Protein AF-A0A937PLT1-F1 (afdb_monomer)

Radius of gyration: 24.64 Å; C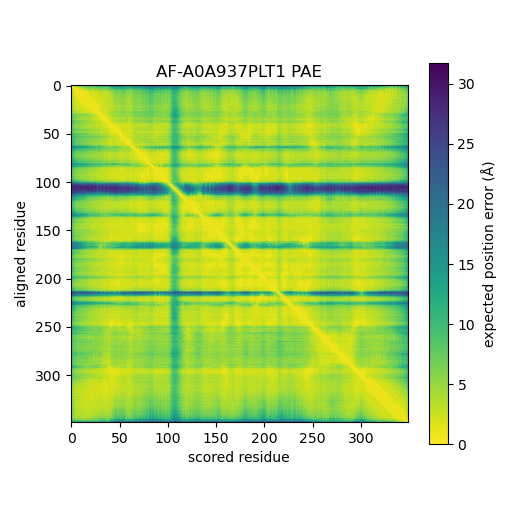α contacts (8 Å, |Δi|>4): 514; chains: 1; bounding box: 60×44×77 Å

Solvent-accessible surface area (backbone atoms only — not comparable to full-atom values): 18889 Å² total; per-residue (Å²): 132,87,80,80,50,69,70,57,52,52,51,51,51,52,51,52,52,51,53,41,51,51,54,50,47,48,46,70,74,33,60,40,51,36,47,34,39,61,48,45,74,45,78,42,75,50,68,65,85,76,59,68,53,87,92,62,59,56,90,72,50,38,71,44,69,58,44,81,91,28,44,69,49,28,63,74,46,38,90,78,40,74,86,51,82,50,59,64,59,37,53,39,52,49,33,32,50,51,49,51,55,52,46,60,72,84,84,80,48,88,89,58,90,57,55,65,51,64,96,61,41,52,69,53,38,52,54,40,24,74,71,44,23,29,80,65,54,44,53,60,48,32,50,41,44,45,48,43,35,16,26,72,60,40,52,48,41,40,36,42,25,21,10,86,69,35,64,53,86,71,62,46,38,35,30,30,36,55,29,74,96,73,75,38,56,31,34,42,32,44,75,48,19,33,34,42,24,48,90,87,41,71,26,29,65,67,56,49,33,50,36,50,75,71,74,57,48,90,55,60,44,72,42,71,47,42,98,77,29,61,55,61,68,60,49,50,60,51,44,62,47,21,51,39,22,39,29,40,44,25,69,44,24,54,72,60,61,56,35,43,57,44,29,32,33,93,49,28,90,48,38,84,59,53,72,69,44,58,69,69,59,38,50,55,46,26,50,75,45,20,68,84,54,40,32,41,33,57,33,50,99,70,17,73,83,58,63,68,60,27,53,53,28,31,51,53,48,52,49,43,54,52,48,52,53,51,49,51,52,52,51,51,52,51,49,52,56,48,53,52,49,52,53,57,58,63,72,77,109

pLDDT: mean 90.35, std 9.4, range [43.12, 98.69]

Nearest PDB structures (foldseek):
  6j4u-assembly1_A  TM=5.167E-01  e=1.118E-01  Homo sapiens
  6j8o-assembly1_B  TM=4.407E-01  e=1.178E-01  Homo sapiens
  6j4s-assembly1_A  TM=4.536E-01  e=1.893E-01  Homo sapiens
  6jzd-assembly1_A  TM=4.425E-01  e=2.337E-01  Mus musculus
  7zcw-assembly1_C  TM=4.067E-01  e=1.996E-01  Homo sapiens

Sequence (349 aa):
MKRISKKRLIICILTVILVDVVIGCLLLTNPSFSRLAMWNIIESDKQDDFYWKPEDDPEYFHFEPNSDKLSIFRNEIFSLVNDESNELERAVKIARYVGNIATPPTAQLRGRHTPRLQWDSPQGLLKQMRAGRSGGHCFHYSILYSTYLSSIGMRSRLWALEGDDGLGRDSHSITEVYIGSLKKWILIDVTLGIYFTKENYPLSVLELRDELLEEEAEKILVHSVSERSCSPNIAFERYARLLKCVFLRTGNDFANKYDARIRYGAFSRFQRYLDKLPSVWRRGLNYLLGRRDFLMHYVDKFSGSLRMESIIARSLFYFFIFSLVSTGILLIILFLSFLKRYLQDSVNI

Secondary structure (DSSP, 8-state):
-PPPPHHHHHHHHHHHHHHHHHHHHHHHH-HHHHHHHH-EEEEES-GGGG---GGG--TT-EE--S-GGGHHHHHHHHHHHTT---HHHHHHHHHHHHHHHTS--TTS-TT--PPBP----HHHHHHHHHTT-B---HHHHHHHHHHHHHHTT--EEEEEE--TTSSSS--EEEEEEEEGGGTEEEEEBTTTTEEEEETTEEP-HHHHHHHHHTT-GGGEEEEESSTTPPPHHHHHHHHHHHTTSEEEESEE-HHHHTSHHHHHGGGGGGHHHHTTS-HHHHHHHHHHHSPPPEEEEE-SSSS---HHHHHHHHHHHHHHHHHHHHHHHHHHHHHHHHHHHHHHHHH--

Mean predicted aligned error: 5.45 Å

Structure (mmCIF, N/CA/C/O backbone):
data_AF-A0A937PLT1-F1
#
_entry.id   AF-A0A937PLT1-F1
#
loop_
_atom_site.group_PDB
_atom_site.id
_atom_site.type_symbol
_atom_site.label_atom_id
_atom_site.label_alt_id
_atom_site.label_comp_id
_atom_site.label_asym_id
_atom_site.label_entity_id
_atom_site.label_seq_id
_atom_site.pdbx_PDB_ins_code
_atom_site.Cartn_x
_atom_site.Cartn_y
_atom_site.Cartn_z
_atom_site.occupancy
_atom_site.B_iso_or_equiv
_atom_site.auth_seq_id
_atom_site.auth_comp_id
_atom_site.auth_asym_id
_atom_site.auth_atom_id
_atom_site.pdbx_PDB_model_num
ATOM 1 N N . MET A 1 1 ? 18.315 10.634 -49.826 1.00 54.25 1 MET A N 1
ATOM 2 C CA . MET A 1 1 ? 18.610 10.582 -48.371 1.00 54.25 1 MET A CA 1
ATOM 3 C C . MET A 1 1 ? 20.117 10.481 -48.152 1.00 54.25 1 MET A C 1
ATOM 5 O O . MET A 1 1 ? 20.726 9.564 -48.687 1.00 54.25 1 MET A O 1
ATOM 9 N N . LYS A 1 2 ? 20.741 11.410 -47.409 1.00 75.06 2 LYS A N 1
ATOM 10 C CA . LYS A 1 2 ? 22.175 11.321 -47.061 1.00 75.06 2 LYS A CA 1
ATOM 11 C C . LYS A 1 2 ? 22.401 10.147 -46.094 1.00 75.06 2 LYS A C 1
ATOM 13 O O . LYS A 1 2 ? 21.723 10.058 -45.075 1.00 75.06 2 LYS A O 1
ATOM 18 N N . ARG A 1 3 ? 23.342 9.249 -46.408 1.00 84.94 3 ARG A N 1
ATOM 19 C CA . ARG A 1 3 ? 23.685 8.080 -45.576 1.00 84.94 3 ARG A CA 1
ATOM 20 C C . ARG A 1 3 ? 24.349 8.566 -44.279 1.00 84.94 3 ARG A C 1
ATOM 22 O O . ARG A 1 3 ? 25.375 9.242 -44.335 1.00 84.94 3 ARG A O 1
ATOM 29 N N . ILE A 1 4 ? 23.768 8.257 -43.119 1.00 84.81 4 ILE A N 1
ATOM 30 C CA . ILE A 1 4 ? 24.383 8.560 -41.816 1.00 84.81 4 ILE A CA 1
ATOM 31 C C . ILE A 1 4 ? 25.684 7.754 -41.709 1.00 84.81 4 ILE A C 1
ATOM 33 O O . ILE A 1 4 ? 25.695 6.551 -41.970 1.00 84.81 4 ILE A O 1
ATOM 37 N N . SER A 1 5 ? 26.797 8.404 -41.356 1.00 92.94 5 SER A N 1
ATOM 38 C CA . SER A 1 5 ? 28.070 7.696 -41.196 1.00 92.94 5 SER A CA 1
ATOM 39 C C . SER A 1 5 ? 28.036 6.793 -39.959 1.00 92.94 5 SER A C 1
ATOM 41 O O . SER A 1 5 ? 27.458 7.153 -38.932 1.00 92.94 5 SER A O 1
ATOM 43 N N . LYS A 1 6 ? 28.709 5.635 -40.022 1.00 88.94 6 LYS A N 1
ATOM 44 C CA . LYS A 1 6 ? 28.789 4.678 -38.901 1.00 88.94 6 LYS A CA 1
ATOM 45 C C . LYS A 1 6 ? 29.253 5.346 -37.599 1.00 88.94 6 LYS A C 1
ATOM 47 O O . LYS A 1 6 ? 28.703 5.071 -36.542 1.00 88.94 6 LYS A O 1
ATOM 52 N N . LYS A 1 7 ? 30.212 6.277 -37.688 1.00 92.62 7 LYS A N 1
ATOM 53 C CA . LYS A 1 7 ? 30.708 7.056 -36.541 1.00 92.62 7 LYS A CA 1
ATOM 54 C C . LYS A 1 7 ? 29.602 7.893 -35.890 1.00 92.62 7 LYS A C 1
ATOM 56 O O . LYS A 1 7 ? 29.482 7.878 -34.673 1.00 92.62 7 LYS A O 1
ATOM 61 N N . ARG A 1 8 ? 28.780 8.588 -36.688 1.00 91.50 8 ARG A N 1
ATOM 62 C CA . ARG A 1 8 ? 27.652 9.381 -36.170 1.00 91.50 8 ARG A CA 1
ATOM 63 C C . ARG A 1 8 ? 26.605 8.491 -35.507 1.00 91.50 8 ARG A C 1
ATOM 65 O O . ARG A 1 8 ? 26.163 8.820 -34.418 1.00 91.50 8 ARG A O 1
ATOM 72 N N . LEU A 1 9 ? 26.280 7.347 -36.115 1.00 88.62 9 LEU A N 1
ATOM 73 C CA . LEU A 1 9 ? 25.342 6.385 -35.531 1.00 88.62 9 LEU A CA 1
ATOM 74 C C . LEU A 1 9 ? 25.828 5.858 -34.171 1.00 88.62 9 LEU A C 1
ATOM 76 O O . LEU A 1 9 ? 25.055 5.839 -33.222 1.00 88.62 9 LEU A O 1
ATOM 80 N N . ILE A 1 10 ? 27.108 5.481 -34.065 1.00 92.00 10 ILE A N 1
ATOM 81 C CA . ILE A 1 10 ? 27.700 5.020 -32.800 1.00 92.00 10 ILE A CA 1
ATOM 82 C C . ILE A 1 10 ? 27.632 6.120 -31.735 1.00 92.00 10 ILE A C 1
ATOM 84 O O . ILE A 1 10 ? 27.214 5.840 -30.619 1.00 92.00 10 ILE A O 1
ATOM 88 N N . ILE A 1 11 ? 27.991 7.363 -32.077 1.00 93.56 11 ILE A N 1
ATOM 89 C CA . ILE A 1 11 ? 27.905 8.494 -31.138 1.00 93.56 11 ILE A CA 1
ATOM 90 C C . ILE A 1 11 ? 26.462 8.682 -30.659 1.00 93.56 11 ILE A C 1
ATOM 92 O O . ILE A 1 11 ? 26.246 8.771 -29.457 1.00 93.56 11 ILE A O 1
ATOM 96 N N . CYS A 1 12 ? 25.477 8.667 -31.564 1.00 90.19 12 CYS A N 1
ATOM 97 C CA . CYS A 1 12 ? 24.067 8.769 -31.186 1.00 90.19 12 CYS A CA 1
ATOM 98 C C . CYS A 1 12 ? 23.647 7.653 -30.219 1.00 90.19 12 CYS A C 1
ATOM 100 O O . CYS A 1 12 ? 23.047 7.951 -29.193 1.00 90.19 12 CYS A O 1
ATOM 102 N N . ILE A 1 13 ? 23.996 6.392 -30.504 1.00 92.12 13 ILE A N 1
ATOM 103 C CA . ILE A 1 13 ? 23.683 5.258 -29.618 1.00 92.12 13 ILE A CA 1
ATOM 104 C C . ILE A 1 13 ? 24.318 5.459 -28.236 1.00 92.12 13 ILE A C 1
ATOM 106 O O . ILE A 1 13 ? 23.641 5.296 -27.227 1.00 92.12 13 ILE A O 1
ATOM 110 N N . LEU A 1 14 ? 25.592 5.858 -28.176 1.00 94.31 14 LEU A N 1
ATOM 111 C CA . LEU A 1 14 ? 26.287 6.098 -26.908 1.00 94.31 14 LEU A CA 1
ATOM 112 C C . LEU A 1 14 ? 25.657 7.245 -26.106 1.00 94.31 14 LEU A C 1
ATOM 114 O O . LEU A 1 14 ? 25.538 7.134 -24.890 1.00 94.31 14 LEU A O 1
ATOM 118 N N . THR A 1 15 ? 25.224 8.322 -26.767 1.00 93.06 15 THR A N 1
ATOM 119 C CA . THR A 1 15 ? 24.516 9.427 -26.106 1.00 93.06 15 THR A CA 1
ATOM 120 C C . THR A 1 15 ? 23.184 8.966 -25.520 1.00 93.06 15 THR A C 1
ATOM 122 O O . THR A 1 15 ? 22.896 9.287 -24.371 1.00 93.06 15 THR A O 1
ATOM 125 N N . VAL A 1 16 ? 22.395 8.191 -26.268 1.00 93.12 16 VAL A N 1
ATOM 126 C CA . VAL A 1 16 ? 21.109 7.663 -25.782 1.00 93.12 16 VAL A CA 1
ATOM 127 C C . VAL A 1 16 ? 21.324 6.723 -24.592 1.00 93.12 16 VAL A C 1
ATOM 129 O O . VAL A 1 16 ? 20.683 6.898 -23.561 1.00 93.12 16 VAL A O 1
ATOM 132 N N . ILE A 1 17 ? 22.304 5.815 -24.673 1.00 94.31 17 ILE A N 1
ATOM 133 C CA . ILE A 1 17 ? 22.676 4.933 -23.555 1.00 94.31 17 ILE A CA 1
ATOM 134 C C . ILE A 1 17 ? 23.078 5.744 -22.319 1.00 94.31 17 ILE A C 1
ATOM 136 O O . ILE A 1 17 ? 22.675 5.405 -21.211 1.00 94.31 17 ILE A O 1
ATOM 140 N N . LEU A 1 18 ? 23.862 6.814 -22.480 1.00 95.44 18 LEU A N 1
ATOM 141 C CA . LEU A 1 18 ? 24.261 7.655 -21.352 1.00 95.44 18 LEU A CA 1
ATOM 142 C C . LEU A 1 18 ? 23.047 8.320 -20.689 1.00 95.44 18 LEU A C 1
ATOM 144 O O . LEU A 1 18 ? 22.953 8.323 -19.463 1.00 95.44 18 LEU A O 1
ATOM 148 N N . VAL A 1 19 ? 22.111 8.845 -21.484 1.00 93.19 19 VAL A N 1
ATOM 149 C CA . VAL A 1 19 ? 20.856 9.420 -20.975 1.00 93.19 19 VAL A CA 1
ATOM 150 C C . VAL A 1 19 ? 20.041 8.360 -20.228 1.00 93.19 19 VAL A C 1
ATOM 152 O O . VAL A 1 19 ? 19.592 8.620 -19.112 1.00 93.19 19 VAL A O 1
ATOM 155 N N . ASP A 1 20 ? 19.923 7.152 -20.781 1.00 93.38 20 ASP A N 1
ATOM 156 C CA . ASP A 1 20 ? 19.238 6.029 -20.133 1.00 93.38 20 ASP A CA 1
ATOM 157 C C . ASP A 1 20 ? 19.889 5.653 -18.803 1.00 93.38 20 ASP A C 1
ATOM 159 O O . ASP A 1 20 ? 19.194 5.444 -17.813 1.00 93.38 20 ASP A O 1
ATOM 163 N N . VAL A 1 21 ? 21.221 5.609 -18.741 1.00 93.75 21 VAL A N 1
ATOM 164 C CA . VAL A 1 21 ? 21.946 5.332 -17.495 1.00 93.75 21 VAL A CA 1
ATOM 165 C C . VAL A 1 21 ? 21.658 6.408 -16.452 1.00 93.75 21 VAL A C 1
ATOM 167 O O . VAL A 1 21 ? 21.407 6.072 -15.300 1.00 93.75 21 VAL A O 1
ATOM 170 N N . VAL A 1 22 ? 21.639 7.689 -16.831 1.00 93.44 22 VAL A N 1
ATOM 171 C CA . VAL A 1 22 ? 21.340 8.786 -15.897 1.00 93.44 22 VAL A CA 1
ATOM 172 C C . VAL A 1 22 ? 19.905 8.694 -15.373 1.00 93.44 22 VAL A C 1
ATOM 174 O O . VAL A 1 22 ? 19.702 8.739 -14.158 1.00 93.44 22 VAL A O 1
ATOM 177 N N . ILE A 1 23 ? 18.912 8.514 -16.251 1.00 90.94 23 ILE A N 1
ATOM 178 C CA . ILE A 1 23 ? 17.502 8.406 -15.839 1.00 90.94 23 ILE A CA 1
ATOM 179 C C . ILE A 1 23 ? 17.268 7.123 -15.034 1.00 90.94 23 ILE A C 1
ATOM 181 O O . ILE A 1 23 ? 16.599 7.151 -14.002 1.00 90.94 23 ILE A O 1
ATOM 185 N N . GLY A 1 24 ? 17.862 6.007 -15.456 1.00 89.94 24 GLY A N 1
ATOM 186 C CA . GLY A 1 24 ? 17.832 4.741 -14.732 1.00 89.94 24 GLY A CA 1
ATOM 187 C C . GLY A 1 24 ? 18.441 4.870 -13.336 1.00 89.94 24 GLY A C 1
ATOM 188 O O . GLY A 1 24 ? 17.833 4.434 -12.362 1.00 89.94 24 GLY A O 1
ATOM 189 N N . CYS A 1 25 ? 19.592 5.536 -13.206 1.00 90.81 25 CYS A N 1
ATOM 190 C CA . CYS A 1 25 ? 20.191 5.849 -11.911 1.00 90.81 25 CYS A CA 1
ATOM 191 C C . CYS A 1 25 ? 19.250 6.694 -11.050 1.00 90.81 25 CYS A C 1
ATOM 193 O O . CYS A 1 25 ? 19.048 6.342 -9.894 1.00 90.81 25 CYS A O 1
ATOM 195 N N . LEU A 1 26 ? 18.628 7.745 -11.596 1.00 89.00 26 LEU A N 1
ATOM 196 C CA . LEU A 1 26 ? 17.657 8.567 -10.865 1.00 89.00 26 LEU A CA 1
ATOM 197 C C . LEU A 1 26 ? 16.463 7.736 -10.360 1.00 89.00 26 LEU A C 1
ATOM 199 O O . LEU A 1 26 ? 16.103 7.825 -9.188 1.00 89.00 26 LEU A O 1
ATOM 203 N N . LEU A 1 27 ? 15.891 6.882 -11.215 1.00 86.38 27 LEU A N 1
ATOM 204 C CA . LEU A 1 27 ? 14.795 5.970 -10.863 1.00 86.38 27 LEU A CA 1
ATOM 205 C C . LEU A 1 27 ? 15.195 4.943 -9.790 1.00 86.38 27 LEU A C 1
ATOM 207 O O . LEU A 1 27 ? 14.346 4.502 -9.020 1.00 86.38 27 LEU A O 1
ATOM 211 N N . LEU A 1 28 ? 16.465 4.535 -9.732 1.00 84.75 28 LEU A N 1
ATOM 212 C CA . LEU A 1 28 ? 16.956 3.546 -8.767 1.00 84.75 28 LEU A CA 1
ATOM 213 C C . LEU A 1 28 ? 17.387 4.167 -7.434 1.00 84.75 28 LEU A C 1
ATOM 215 O O . LEU A 1 28 ? 17.217 3.537 -6.389 1.00 84.75 28 LEU A O 1
ATOM 219 N N . THR A 1 29 ? 17.960 5.372 -7.454 1.00 86.88 29 THR A N 1
ATOM 220 C CA . THR A 1 29 ? 18.532 6.020 -6.264 1.00 86.88 29 THR A CA 1
ATOM 221 C C . THR A 1 29 ? 17.555 6.945 -5.551 1.00 86.88 29 THR A C 1
ATOM 223 O O . THR A 1 29 ? 17.760 7.206 -4.366 1.00 86.88 29 THR A O 1
ATOM 226 N N . ASN A 1 30 ? 16.481 7.388 -6.219 1.00 87.69 30 ASN A N 1
ATOM 227 C CA . ASN A 1 30 ? 15.430 8.217 -5.635 1.00 87.69 30 ASN A CA 1
ATOM 228 C C . ASN A 1 30 ? 14.114 7.416 -5.477 1.00 87.69 30 ASN A C 1
ATOM 230 O O . ASN A 1 30 ? 13.335 7.291 -6.430 1.00 87.69 30 ASN A O 1
ATOM 234 N N . PRO A 1 31 ? 13.838 6.861 -4.277 1.00 83.19 31 PRO A N 1
ATOM 235 C CA . PRO A 1 31 ? 12.645 6.057 -4.026 1.00 83.19 31 PRO A CA 1
ATOM 236 C C . PRO A 1 31 ? 11.343 6.806 -4.301 1.00 83.19 31 PRO A C 1
ATOM 238 O O . PRO A 1 31 ? 10.453 6.225 -4.923 1.00 83.19 31 PRO A O 1
ATOM 241 N N . SER A 1 32 ? 11.250 8.076 -3.899 1.00 86.06 32 SER A N 1
ATOM 242 C CA . SER A 1 32 ? 10.063 8.912 -4.092 1.00 86.06 32 SER A CA 1
ATOM 243 C C . SER A 1 32 ? 9.740 9.048 -5.575 1.00 86.06 32 SER A C 1
ATOM 245 O O . SER A 1 32 ? 8.623 8.765 -6.001 1.00 86.06 32 SER A O 1
ATOM 247 N N . PHE A 1 33 ? 10.753 9.354 -6.385 1.00 86.50 33 PHE A N 1
ATOM 248 C CA . PHE A 1 33 ? 10.611 9.468 -7.832 1.00 86.50 33 PHE A CA 1
ATOM 249 C C . PHE A 1 33 ? 10.158 8.148 -8.477 1.00 86.50 33 PHE A C 1
ATOM 251 O O . PHE A 1 33 ? 9.230 8.127 -9.284 1.00 86.50 33 PHE A O 1
ATOM 258 N N . SER A 1 34 ? 10.749 7.022 -8.061 1.00 84.94 34 SER A N 1
ATOM 259 C CA . SER A 1 34 ? 10.347 5.695 -8.545 1.00 84.94 34 SER A CA 1
ATOM 260 C C . SER A 1 34 ? 8.886 5.366 -8.213 1.00 84.94 34 SER A C 1
ATOM 262 O O . SER A 1 34 ? 8.163 4.823 -9.046 1.00 84.94 34 SER A O 1
ATOM 264 N N . ARG A 1 35 ? 8.430 5.720 -7.005 1.00 87.69 35 ARG A N 1
ATOM 265 C CA . ARG A 1 35 ? 7.054 5.499 -6.552 1.00 87.69 35 ARG A CA 1
ATOM 266 C C . ARG A 1 35 ? 6.081 6.368 -7.344 1.00 87.69 35 ARG A C 1
ATOM 268 O O . ARG A 1 35 ? 5.114 5.837 -7.876 1.00 87.69 35 ARG A O 1
ATOM 275 N N . LEU A 1 36 ? 6.385 7.655 -7.516 1.00 90.56 36 LEU A N 1
ATOM 276 C CA . LEU A 1 36 ? 5.582 8.594 -8.311 1.00 90.56 36 LEU A CA 1
ATOM 277 C C . LEU A 1 36 ? 5.440 8.174 -9.778 1.00 90.56 36 LEU A C 1
ATOM 279 O O . LEU A 1 36 ? 4.373 8.350 -10.368 1.00 90.56 36 LEU A O 1
ATOM 283 N N . ALA A 1 37 ? 6.498 7.598 -10.354 1.00 88.12 37 ALA A N 1
ATOM 284 C CA . ALA A 1 37 ? 6.478 7.067 -11.712 1.00 88.12 37 ALA A CA 1
ATOM 285 C C . ALA A 1 37 ? 5.598 5.811 -11.853 1.00 88.12 37 ALA A C 1
ATOM 287 O O . ALA A 1 37 ? 5.017 5.588 -12.912 1.00 88.12 37 ALA A O 1
ATOM 288 N N . MET A 1 38 ? 5.500 4.989 -10.803 1.00 87.56 38 MET A N 1
ATOM 289 C CA . MET A 1 38 ? 4.805 3.694 -10.831 1.00 87.56 38 MET A CA 1
ATOM 290 C C . MET A 1 38 ? 3.405 3.712 -10.204 1.00 87.56 38 MET A C 1
ATOM 292 O O . MET A 1 38 ? 2.698 2.709 -10.269 1.00 87.56 38 MET A O 1
ATOM 296 N N . TRP A 1 39 ? 2.990 4.788 -9.543 1.00 89.31 39 TRP A N 1
ATOM 297 C CA . TRP A 1 39 ? 1.684 4.855 -8.890 1.00 89.31 39 TRP A CA 1
ATOM 298 C C . TRP A 1 39 ? 0.724 5.749 -9.650 1.00 89.31 39 TRP A C 1
ATOM 300 O O . TRP A 1 39 ? 1.079 6.856 -10.057 1.00 89.31 39 TRP A O 1
ATOM 310 N N . ASN A 1 40 ? -0.513 5.271 -9.809 1.00 92.19 40 ASN A N 1
ATOM 311 C CA . ASN A 1 40 ? -1.616 6.091 -10.287 1.00 92.19 40 ASN A CA 1
ATOM 312 C C . ASN A 1 40 ? -2.216 6.831 -9.091 1.00 92.19 40 ASN A C 1
ATOM 314 O O . ASN A 1 40 ? -2.996 6.259 -8.338 1.00 92.19 40 ASN A O 1
ATOM 318 N N . ILE A 1 41 ? -1.790 8.074 -8.882 1.00 94.69 41 ILE A N 1
ATOM 319 C CA . ILE A 1 41 ? -2.256 8.903 -7.768 1.00 94.69 41 ILE A CA 1
ATOM 320 C C . ILE A 1 41 ? -3.526 9.646 -8.187 1.00 94.69 41 ILE A C 1
ATOM 322 O O . ILE A 1 41 ? -3.550 10.274 -9.248 1.00 94.69 41 ILE A O 1
ATOM 326 N N . ILE A 1 42 ? -4.561 9.535 -7.359 1.00 96.56 42 ILE A N 1
ATOM 327 C CA . ILE A 1 42 ? -5.778 10.346 -7.381 1.00 96.56 42 ILE A CA 1
ATOM 328 C C . ILE A 1 42 ? -5.678 11.267 -6.172 1.00 96.56 42 ILE A C 1
ATOM 330 O O . ILE A 1 42 ? -5.530 10.784 -5.056 1.00 96.56 42 ILE A O 1
ATOM 334 N N . GLU A 1 43 ? -5.723 12.571 -6.382 1.00 97.50 43 GLU A N 1
ATOM 335 C CA . GLU A 1 43 ? -5.689 13.541 -5.289 1.00 97.50 43 GLU A CA 1
ATOM 336 C C . GLU A 1 43 ? -7.101 14.003 -4.965 1.00 97.50 43 GLU A C 1
ATOM 338 O O . GLU A 1 43 ? -7.906 14.213 -5.875 1.00 97.50 43 GLU A O 1
ATOM 343 N N . SER A 1 44 ? -7.381 14.167 -3.677 1.00 97.88 44 SER A N 1
ATOM 344 C CA . SER A 1 44 ? -8.593 14.817 -3.197 1.00 97.88 44 SER A CA 1
ATOM 345 C C . SER A 1 44 ? -8.302 15.579 -1.910 1.00 97.88 44 SER A C 1
ATOM 347 O O . SER A 1 44 ? -7.548 15.113 -1.058 1.00 97.88 44 SER A O 1
ATOM 349 N N . ASP A 1 45 ? -8.913 16.750 -1.789 1.00 97.31 45 ASP A N 1
ATOM 350 C CA . ASP A 1 45 ? -8.926 17.601 -0.603 1.00 97.31 45 ASP A CA 1
ATOM 351 C C . ASP A 1 45 ? -10.201 17.425 0.241 1.00 97.31 45 ASP A C 1
ATOM 353 O O . ASP A 1 45 ? -10.418 18.148 1.212 1.00 97.31 45 ASP A O 1
ATOM 357 N N . LYS A 1 46 ? -11.053 16.451 -0.106 1.00 97.31 46 LYS A N 1
ATOM 358 C CA . LYS A 1 46 ? -12.322 16.174 0.575 1.00 97.31 46 LYS A CA 1
ATOM 359 C C . LYS A 1 46 ? -12.268 14.832 1.275 1.00 97.31 46 LYS A C 1
ATOM 361 O O . LYS A 1 46 ? -12.080 13.801 0.635 1.00 97.31 46 LYS A O 1
ATOM 366 N N . GLN A 1 47 ? -12.522 14.821 2.579 1.00 94.94 47 GLN A N 1
ATOM 367 C CA . GLN A 1 47 ? -12.584 13.572 3.344 1.00 94.94 47 GLN A CA 1
ATOM 368 C C . GLN A 1 47 ? -13.703 12.635 2.886 1.00 94.94 47 GLN A C 1
ATOM 370 O O . GLN A 1 47 ? -13.537 11.421 2.963 1.00 94.94 47 GLN A O 1
ATOM 375 N N . ASP A 1 48 ? -14.804 13.173 2.362 1.00 95.94 48 ASP A N 1
ATOM 376 C CA . ASP A 1 48 ? -15.920 12.367 1.852 1.00 95.94 48 ASP A CA 1
ATOM 377 C C . ASP A 1 48 ? -15.491 11.458 0.691 1.00 95.94 48 ASP A C 1
ATOM 379 O O . ASP A 1 48 ? -15.963 10.327 0.583 1.00 95.94 48 ASP A O 1
ATOM 383 N N . ASP A 1 49 ? -14.505 11.877 -0.111 1.00 96.81 49 ASP A N 1
ATOM 384 C CA . ASP A 1 49 ? -13.934 11.031 -1.165 1.00 96.81 49 ASP A CA 1
ATOM 385 C C . ASP A 1 49 ? -13.157 9.838 -0.578 1.00 96.81 49 ASP A C 1
ATOM 387 O O . ASP A 1 49 ? -12.901 8.863 -1.282 1.00 96.81 49 ASP A O 1
ATOM 391 N N . PHE A 1 50 ? -12.798 9.905 0.713 1.00 96.94 50 PHE A N 1
ATOM 392 C CA . PHE A 1 50 ? -12.164 8.865 1.530 1.00 96.94 50 PHE A CA 1
ATOM 393 C C . PHE A 1 50 ? -13.165 8.075 2.392 1.00 96.94 50 PHE A C 1
ATOM 395 O O . PHE A 1 50 ? -12.775 7.100 3.047 1.00 96.94 50 PHE A O 1
ATOM 402 N N . TYR A 1 51 ? -14.449 8.444 2.389 1.00 95.06 51 TYR A N 1
ATOM 403 C CA . TYR A 1 51 ? -15.471 7.862 3.254 1.00 95.06 51 TYR A CA 1
ATOM 404 C C . TYR A 1 51 ? -16.703 7.391 2.471 1.00 95.06 51 TYR A C 1
ATOM 406 O O . TYR A 1 51 ? -17.702 8.084 2.318 1.00 95.06 51 TYR A O 1
ATOM 414 N N . TRP A 1 52 ? -16.657 6.143 2.017 1.00 95.06 52 TRP A N 1
ATOM 415 C CA . TRP A 1 52 ? -17.753 5.475 1.317 1.00 95.06 52 TRP A CA 1
ATOM 416 C C . TRP A 1 52 ? -18.111 4.185 2.029 1.00 95.06 52 TRP A C 1
ATOM 418 O O . TRP A 1 52 ? -17.291 3.579 2.731 1.00 95.06 52 TRP A O 1
ATOM 428 N N . LYS A 1 53 ? -19.345 3.739 1.831 1.00 94.94 53 LYS A N 1
ATOM 429 C CA . LYS A 1 53 ? -19.757 2.425 2.300 1.00 94.94 53 LYS A CA 1
ATOM 430 C C . LYS A 1 53 ? -19.247 1.351 1.341 1.00 94.94 53 LYS A C 1
ATOM 432 O O . LYS A 1 53 ? -19.087 1.623 0.155 1.00 94.94 53 LYS A O 1
ATOM 437 N N . PRO A 1 54 ? -19.027 0.122 1.824 1.00 92.44 54 PRO A N 1
ATOM 438 C CA . PRO A 1 54 ? -18.805 -1.053 0.992 1.00 92.44 54 PRO A CA 1
ATOM 439 C C . PRO A 1 54 ? -19.689 -1.169 -0.258 1.00 92.44 54 PRO A C 1
ATOM 441 O O . PRO A 1 54 ? -19.218 -1.635 -1.288 1.00 92.44 54 PRO A O 1
ATOM 444 N N . GLU A 1 55 ? -20.962 -0.794 -0.172 1.00 92.88 55 GLU A N 1
ATOM 445 C CA . GLU A 1 55 ? -21.919 -0.899 -1.281 1.00 92.88 55 GLU A CA 1
ATOM 446 C C . GLU A 1 55 ? -21.731 0.191 -2.345 1.00 92.88 55 GLU A C 1
ATOM 448 O O . GLU A 1 55 ? -22.171 0.017 -3.478 1.00 92.88 55 GLU A O 1
ATOM 453 N N . ASP A 1 56 ? -21.056 1.277 -1.974 1.00 95.38 56 ASP A N 1
ATOM 454 C CA . ASP A 1 56 ? -20.831 2.477 -2.777 1.00 95.38 56 ASP A CA 1
ATOM 455 C C . ASP A 1 56 ? -19.336 2.617 -3.128 1.00 95.38 56 ASP A C 1
ATOM 457 O O . ASP A 1 56 ? -18.802 3.726 -3.200 1.00 95.38 56 ASP A O 1
ATOM 461 N N . ASP A 1 57 ? -18.610 1.499 -3.256 1.00 93.75 57 ASP A N 1
ATOM 462 C CA . ASP A 1 57 ? -17.176 1.546 -3.509 1.00 93.75 57 ASP A CA 1
ATOM 463 C C . ASP A 1 57 ? -16.824 2.071 -4.904 1.00 93.75 57 ASP A C 1
ATOM 465 O O . ASP A 1 57 ? -17.494 1.768 -5.894 1.00 93.75 57 ASP A O 1
ATOM 469 N N . PRO A 1 58 ? -15.771 2.904 -5.012 1.00 94.62 58 PRO A N 1
ATOM 470 C CA . PRO A 1 58 ? -15.393 3.448 -6.301 1.00 94.62 58 PRO A CA 1
ATOM 471 C C . PRO A 1 58 ? -14.862 2.329 -7.202 1.00 94.62 58 PRO A C 1
ATOM 473 O O . PRO A 1 58 ? -14.228 1.390 -6.729 1.00 94.62 58 PRO A O 1
ATOM 476 N N . GLU A 1 59 ? -15.034 2.465 -8.519 1.00 93.25 59 GLU A N 1
ATOM 477 C CA . GLU A 1 59 ? -14.673 1.435 -9.514 1.00 93.25 59 GLU A CA 1
ATOM 478 C C . GLU A 1 59 ? -13.210 0.956 -9.411 1.00 93.25 59 GLU A C 1
ATOM 480 O O . GLU A 1 59 ? -12.876 -0.196 -9.693 1.00 93.25 59 GLU A O 1
ATOM 485 N N . TYR A 1 60 ? -12.317 1.847 -8.984 1.00 91.25 60 TYR A N 1
ATOM 486 C CA . TYR A 1 60 ? -10.894 1.565 -8.814 1.00 91.25 60 TYR A CA 1
ATOM 487 C C . TYR A 1 60 ? -10.545 0.896 -7.473 1.00 91.25 60 TYR A C 1
ATOM 489 O O . TYR A 1 60 ? -9.370 0.587 -7.236 1.00 91.25 60 TYR A O 1
ATOM 497 N N . PHE A 1 61 ? -11.518 0.712 -6.575 1.00 93.62 61 PHE A N 1
ATOM 498 C CA . PHE A 1 61 ? -11.378 -0.057 -5.346 1.00 93.62 61 PHE A CA 1
ATOM 499 C C . PHE A 1 61 ? -11.648 -1.533 -5.627 1.00 93.62 61 PHE A C 1
ATOM 501 O O . PHE A 1 61 ? -12.634 -1.923 -6.244 1.00 93.62 61 PHE A O 1
ATOM 508 N N . HIS A 1 62 ? -10.735 -2.378 -5.172 1.00 91.81 62 HIS A N 1
ATOM 509 C CA . HIS A 1 62 ? -10.840 -3.816 -5.329 1.00 91.81 62 HIS A CA 1
ATOM 510 C C . HIS A 1 62 ? -10.779 -4.459 -3.956 1.00 91.81 62 HIS A C 1
ATOM 512 O O . HIS A 1 62 ? -9.775 -4.348 -3.251 1.00 91.81 62 HIS A O 1
ATOM 518 N N . PHE A 1 63 ? -11.848 -5.159 -3.607 1.00 90.50 63 PHE A N 1
ATOM 519 C CA . PHE A 1 63 ? -11.930 -6.005 -2.430 1.00 90.50 63 PHE A CA 1
ATOM 520 C C . PHE A 1 63 ? -12.036 -7.459 -2.873 1.00 90.50 63 PHE A C 1
ATOM 522 O O . PHE A 1 63 ? -12.729 -7.769 -3.843 1.00 90.50 63 PHE A O 1
ATOM 529 N N . GLU A 1 64 ? -11.336 -8.356 -2.183 1.00 86.94 64 GLU A N 1
ATOM 530 C CA . GLU A 1 64 ? -11.481 -9.783 -2.440 1.00 86.94 64 GLU A CA 1
ATOM 531 C C . GLU A 1 64 ? -12.675 -10.315 -1.651 1.00 86.94 64 GLU A C 1
ATOM 533 O O . GLU A 1 64 ? -12.601 -10.398 -0.424 1.00 86.94 64 GLU A O 1
ATOM 538 N N . PRO A 1 65 ? -13.783 -10.684 -2.316 1.00 84.94 65 PRO A N 1
ATOM 539 C CA . PRO A 1 65 ? -14.887 -11.294 -1.605 1.00 84.94 65 PRO A CA 1
ATOM 540 C C . PRO A 1 65 ? -14.449 -12.645 -1.034 1.00 84.94 65 PRO A C 1
ATOM 542 O O . PRO A 1 65 ? -13.546 -13.309 -1.562 1.00 84.94 65 PRO A O 1
ATOM 545 N N . ASN A 1 66 ? -15.135 -13.072 0.025 1.00 88.88 66 ASN A N 1
ATOM 546 C CA . ASN A 1 66 ? -14.996 -14.415 0.573 1.00 88.88 66 ASN A CA 1
ATOM 547 C C . ASN A 1 66 ? -15.117 -15.447 -0.565 1.00 88.88 66 ASN A C 1
ATOM 549 O O . ASN A 1 66 ? -16.170 -15.587 -1.185 1.00 88.88 66 ASN A O 1
ATOM 553 N N . SER A 1 67 ? -14.011 -16.127 -0.862 1.00 89.38 67 SER A N 1
ATOM 554 C CA . SER A 1 67 ? -13.873 -17.043 -1.994 1.00 89.38 67 SER A CA 1
ATOM 555 C C . SER A 1 67 ? -13.135 -18.308 -1.571 1.00 89.38 67 SER A C 1
ATOM 557 O O . SER A 1 67 ? -12.464 -18.341 -0.537 1.00 89.38 67 SER A O 1
ATOM 559 N N . ASP A 1 68 ? -13.192 -19.355 -2.393 1.00 91.00 68 ASP A N 1
ATOM 560 C CA . ASP A 1 68 ? -12.527 -20.631 -2.092 1.00 91.00 68 ASP A CA 1
ATOM 561 C C . ASP A 1 68 ? -11.004 -20.497 -1.939 1.00 91.00 68 ASP A C 1
ATOM 563 O O . ASP A 1 68 ? -10.384 -21.235 -1.166 1.00 91.00 68 ASP A O 1
ATOM 567 N N . LYS A 1 69 ? -10.399 -19.492 -2.591 1.00 89.31 69 LYS A N 1
ATOM 568 C CA . LYS A 1 69 ? -8.974 -19.145 -2.439 1.00 89.31 69 LYS A CA 1
ATOM 569 C C . LYS A 1 69 ? -8.611 -18.742 -1.008 1.00 89.31 69 LYS A C 1
ATOM 571 O O . LYS A 1 69 ? -7.446 -18.855 -0.616 1.00 89.31 69 LYS A O 1
ATOM 576 N N . LEU A 1 70 ? -9.599 -18.278 -0.244 1.00 94.50 70 LEU A N 1
ATOM 577 C CA . LEU A 1 70 ? -9.455 -17.825 1.134 1.00 94.50 70 LEU A CA 1
ATOM 578 C C . LEU A 1 70 ? -9.863 -18.882 2.170 1.00 94.50 70 LEU A C 1
ATOM 580 O O . LEU A 1 70 ? -9.764 -18.623 3.367 1.00 94.50 70 LEU A O 1
ATOM 584 N N . SER A 1 71 ? -10.266 -20.082 1.739 1.00 95.38 71 SER A N 1
ATOM 585 C CA . SER A 1 71 ? -10.734 -21.155 2.631 1.00 95.38 71 SER A CA 1
ATOM 586 C C . SER A 1 71 ? -9.735 -21.516 3.735 1.00 95.38 71 SER A C 1
ATOM 588 O O . SER A 1 71 ? -10.144 -21.708 4.876 1.00 95.38 71 SER A O 1
ATOM 590 N N . ILE A 1 72 ? -8.431 -21.543 3.430 1.00 95.56 72 ILE A N 1
ATOM 591 C CA . ILE A 1 72 ? -7.374 -21.813 4.420 1.00 95.56 72 ILE A CA 1
ATOM 592 C C . ILE A 1 72 ? -7.410 -20.773 5.547 1.00 95.56 72 ILE A C 1
ATOM 594 O O . ILE A 1 72 ? -7.429 -21.147 6.713 1.00 95.56 72 ILE A O 1
ATOM 598 N N . PHE A 1 73 ? -7.490 -19.483 5.211 1.00 96.50 73 PHE A N 1
ATOM 599 C CA . PHE A 1 73 ? -7.557 -18.409 6.206 1.00 96.50 73 PHE A CA 1
ATOM 600 C C . PHE A 1 73 ? -8.845 -18.489 7.024 1.00 96.50 73 PHE A C 1
ATOM 602 O O . PHE A 1 73 ? -8.793 -18.434 8.249 1.00 96.50 73 PHE A O 1
ATOM 609 N N . ARG A 1 74 ? -9.985 -18.699 6.353 1.00 96.38 74 ARG A N 1
ATOM 610 C CA . ARG A 1 74 ? -11.301 -18.804 6.996 1.00 96.38 74 ARG A CA 1
ATOM 611 C C . ARG A 1 74 ? -11.344 -19.941 8.011 1.00 96.38 74 ARG A C 1
ATOM 613 O O . ARG A 1 74 ? -11.790 -19.742 9.135 1.00 96.38 74 ARG A O 1
ATOM 620 N N . ASN A 1 75 ? -10.870 -21.123 7.623 1.00 96.31 75 ASN A N 1
ATOM 621 C CA . ASN A 1 75 ? -10.892 -22.310 8.474 1.00 96.31 75 ASN A CA 1
ATOM 622 C C . ASN A 1 75 ? -10.007 -22.140 9.717 1.00 96.31 75 ASN A C 1
ATOM 624 O O . ASN A 1 75 ? -10.342 -22.655 10.778 1.00 96.31 75 ASN A O 1
ATOM 628 N N . GLU A 1 76 ? -8.902 -21.401 9.602 1.00 95.12 76 GLU A N 1
ATOM 629 C CA . GLU A 1 76 ? -7.966 -21.174 10.706 1.00 95.12 76 GLU A CA 1
ATOM 630 C C . GLU A 1 76 ? -8.512 -20.262 11.800 1.00 95.12 76 GLU A C 1
ATOM 632 O O . GLU A 1 76 ? -8.204 -20.470 12.972 1.00 95.12 76 GLU A O 1
ATOM 637 N N . ILE A 1 77 ? -9.320 -19.268 11.430 1.00 96.38 77 ILE A N 1
ATOM 638 C CA . ILE A 1 77 ? -9.922 -18.341 12.394 1.00 96.38 77 ILE A CA 1
ATOM 639 C C . ILE A 1 77 ? -11.367 -18.696 12.740 1.00 96.38 77 ILE A C 1
ATOM 641 O O . ILE A 1 77 ? -11.952 -18.026 13.581 1.00 96.38 77 ILE A O 1
ATOM 645 N N . PHE A 1 78 ? -11.958 -19.732 12.135 1.00 95.44 78 PHE A N 1
ATOM 646 C CA . PHE A 1 78 ? -13.379 -20.044 12.309 1.00 95.44 78 PHE A CA 1
ATOM 647 C C . PHE A 1 78 ? -13.770 -20.181 13.785 1.00 95.44 78 PHE A C 1
ATOM 649 O O . PHE A 1 78 ? -14.660 -19.477 14.245 1.00 95.44 78 PHE A O 1
ATOM 656 N N . SER A 1 79 ? -13.058 -21.008 14.554 1.00 95.00 79 SER A N 1
ATOM 657 C CA . SER A 1 79 ? -13.334 -21.200 15.986 1.00 95.00 79 SER A CA 1
ATOM 658 C C . SER A 1 79 ? -12.963 -20.002 16.864 1.00 95.00 79 SER A C 1
ATOM 660 O O . SER A 1 79 ? -13.267 -20.010 18.049 1.00 95.00 79 SER A O 1
ATOM 662 N N . LEU A 1 80 ? -12.240 -19.017 16.324 1.00 94.50 80 LEU A N 1
ATOM 663 C CA . LEU A 1 80 ? -11.850 -17.804 17.043 1.00 94.50 80 LEU A CA 1
ATOM 664 C C . LEU A 1 80 ? -12.951 -16.734 16.997 1.00 94.50 80 LEU A C 1
ATOM 666 O O . LEU A 1 80 ? -12.984 -15.863 17.864 1.00 94.50 80 LEU A O 1
ATOM 670 N N . VAL A 1 81 ? -13.794 -16.754 15.959 1.00 95.75 81 VAL A N 1
ATOM 671 C CA . VAL A 1 81 ? -14.727 -15.653 15.659 1.00 95.75 81 VAL A CA 1
ATOM 672 C C . VAL A 1 81 ? -16.167 -16.095 15.401 1.00 95.75 81 VAL A C 1
ATOM 674 O O . VAL A 1 81 ? -17.009 -15.238 15.149 1.00 95.75 81 VAL A O 1
ATOM 677 N N . ASN A 1 82 ? -16.468 -17.397 15.410 1.00 92.75 82 ASN A N 1
ATOM 678 C CA . ASN A 1 82 ? -17.804 -17.914 15.088 1.00 92.75 82 ASN A CA 1
ATOM 679 C C . ASN A 1 82 ? -18.880 -17.545 16.120 1.00 92.75 82 ASN A C 1
ATOM 681 O O . ASN A 1 82 ? -20.050 -17.469 15.756 1.00 92.75 82 ASN A O 1
ATOM 685 N N . ASP A 1 83 ? -18.500 -17.331 17.375 1.00 91.38 83 ASP A N 1
ATOM 686 C CA . ASP A 1 83 ? -19.380 -16.960 18.485 1.00 91.38 83 ASP A CA 1
ATOM 687 C C . ASP A 1 83 ? -19.445 -15.441 18.729 1.00 91.38 83 ASP A C 1
ATOM 689 O O . ASP A 1 83 ? -20.276 -14.965 19.501 1.00 91.38 83 ASP A O 1
ATOM 693 N N . GLU A 1 84 ? -18.597 -14.663 18.054 1.00 94.75 84 GLU A N 1
ATOM 694 C CA . GLU A 1 84 ? -18.478 -13.227 18.275 1.00 94.75 84 GLU A CA 1
ATOM 695 C C . GLU A 1 84 ? -19.391 -12.431 17.338 1.00 94.75 84 GLU A C 1
ATOM 697 O O . GLU A 1 84 ? -19.116 -12.246 16.151 1.00 94.75 84 GLU A O 1
ATOM 702 N N . SER A 1 85 ? -20.484 -11.915 17.896 1.00 92.12 85 SER A N 1
ATOM 703 C CA . SER A 1 85 ? -21.426 -11.064 17.164 1.00 92.12 85 SER A CA 1
ATOM 704 C C . SER A 1 85 ? -20.885 -9.650 16.910 1.00 92.12 85 SER A C 1
ATOM 706 O O . SER A 1 85 ? -21.229 -9.037 15.895 1.00 92.12 85 SER A O 1
ATOM 708 N N . ASN A 1 86 ? -20.007 -9.133 17.778 1.00 96.81 86 ASN A N 1
ATOM 709 C CA . ASN A 1 86 ? -19.465 -7.788 17.644 1.00 96.81 86 ASN A CA 1
ATOM 710 C C . ASN A 1 86 ? -18.383 -7.747 16.550 1.00 96.81 86 ASN A C 1
ATOM 712 O O . ASN A 1 86 ? -17.321 -8.357 16.657 1.00 96.81 86 ASN A O 1
ATOM 716 N N . GLU A 1 87 ? -18.649 -7.010 15.472 1.00 97.38 87 GLU A N 1
ATOM 717 C CA . GLU A 1 87 ? -17.728 -6.853 14.338 1.00 97.38 87 GLU A CA 1
ATOM 718 C C . GLU A 1 87 ? -16.367 -6.272 14.731 1.00 97.38 87 GLU A C 1
ATOM 720 O O . GLU A 1 87 ? -15.342 -6.760 14.254 1.00 97.38 87 GLU A O 1
ATOM 725 N N . LEU A 1 88 ? -16.332 -5.269 15.613 1.00 97.88 88 LEU A N 1
ATOM 726 C CA . LEU A 1 88 ? -15.074 -4.679 16.065 1.00 97.88 88 LEU A CA 1
ATOM 727 C C . LEU A 1 88 ? -14.267 -5.697 16.876 1.00 97.88 88 LEU A C 1
ATOM 729 O O . LEU A 1 88 ? -13.076 -5.872 16.624 1.00 97.88 88 LEU A O 1
ATOM 733 N N . GLU A 1 89 ? -14.915 -6.428 17.782 1.00 97.50 89 GLU A N 1
ATOM 734 C CA . GLU A 1 89 ? -14.237 -7.457 18.575 1.00 97.50 89 GLU A CA 1
ATOM 735 C C . GLU A 1 89 ? -13.740 -8.614 17.694 1.00 97.50 89 GLU A C 1
ATOM 737 O O . GLU A 1 89 ? -12.616 -9.084 17.877 1.00 97.50 89 GLU A O 1
ATOM 742 N N . ARG A 1 90 ? -14.494 -9.020 16.658 1.00 97.50 90 ARG A N 1
ATOM 743 C CA . ARG A 1 90 ? -13.995 -9.961 15.634 1.00 97.50 90 ARG A CA 1
ATOM 744 C C . ARG A 1 90 ? -12.732 -9.438 14.963 1.00 97.50 90 ARG A C 1
ATOM 746 O O . ARG A 1 90 ? -11.738 -10.162 14.879 1.00 97.50 90 ARG A O 1
ATOM 753 N N . ALA A 1 91 ? -12.747 -8.186 14.508 1.00 98.12 91 ALA A N 1
ATOM 754 C CA . ALA A 1 91 ? -11.599 -7.570 13.853 1.00 98.12 91 ALA A CA 1
ATOM 755 C C . ALA A 1 91 ? -10.371 -7.519 14.780 1.00 98.12 91 ALA A C 1
ATOM 757 O O . ALA A 1 91 ? -9.261 -7.833 14.338 1.00 98.12 91 ALA A O 1
ATOM 758 N N . VAL A 1 92 ? -10.564 -7.194 16.063 1.00 97.81 92 VAL A N 1
ATOM 759 C CA . VAL A 1 92 ? -9.514 -7.162 17.096 1.00 97.81 92 VAL A CA 1
ATOM 760 C C . VAL A 1 92 ? -8.983 -8.567 17.405 1.00 97.81 92 VAL A C 1
ATOM 762 O O . VAL A 1 92 ? -7.765 -8.759 17.444 1.00 97.81 92 VAL A O 1
ATOM 765 N N . LYS A 1 93 ? -9.847 -9.582 17.550 1.00 97.31 93 LYS A N 1
ATOM 766 C CA . LYS A 1 93 ? -9.431 -10.986 17.739 1.00 97.31 93 LYS A CA 1
ATOM 767 C C . LYS A 1 93 ? -8.572 -11.480 16.572 1.00 97.31 93 LYS A C 1
ATOM 769 O O . LYS A 1 93 ? -7.532 -12.100 16.798 1.00 97.31 93 LYS A O 1
ATOM 774 N N . ILE A 1 94 ? -8.947 -11.157 15.334 1.00 97.56 94 ILE A N 1
ATOM 775 C CA . ILE A 1 94 ? -8.165 -11.514 14.139 1.00 97.56 94 ILE A CA 1
ATOM 776 C C . ILE A 1 94 ? -6.832 -10.756 14.112 1.00 97.56 94 ILE A C 1
ATOM 778 O O . ILE A 1 94 ? -5.795 -11.352 13.820 1.00 97.56 94 ILE A O 1
ATOM 782 N N . ALA A 1 95 ? -6.819 -9.467 14.458 1.00 97.06 95 ALA A N 1
ATOM 783 C CA . ALA A 1 95 ? -5.586 -8.685 14.545 1.00 97.06 95 ALA A CA 1
ATOM 784 C C . ALA A 1 95 ? -4.615 -9.286 15.576 1.00 97.06 95 ALA A C 1
ATOM 786 O O . ALA A 1 95 ? -3.435 -9.491 15.279 1.00 97.06 95 ALA A O 1
ATOM 787 N N . ARG A 1 96 ? -5.126 -9.670 16.753 1.00 95.94 96 ARG A N 1
ATOM 788 C CA . ARG A 1 96 ? -4.372 -10.380 17.797 1.00 95.94 96 ARG A CA 1
ATOM 789 C C . ARG A 1 96 ? -3.814 -11.706 17.282 1.00 95.94 96 ARG A C 1
ATOM 791 O O . ARG A 1 96 ? -2.643 -12.007 17.503 1.00 95.94 96 ARG A O 1
ATOM 798 N N . TYR A 1 97 ? -4.627 -12.483 16.569 1.00 94.94 97 TYR A N 1
ATOM 799 C CA . TYR A 1 97 ? -4.208 -13.746 15.965 1.00 94.94 97 TYR A CA 1
ATOM 800 C C . TYR A 1 97 ? -3.052 -13.559 14.973 1.00 94.94 97 TYR A C 1
ATOM 802 O O . TYR A 1 97 ? -2.024 -14.230 15.089 1.00 94.94 97 TYR A O 1
ATOM 810 N N . VAL A 1 98 ? -3.163 -12.596 14.054 1.00 93.94 98 VAL A N 1
ATOM 811 C CA . VAL A 1 98 ? -2.116 -12.295 13.063 1.00 93.94 98 VAL A CA 1
ATOM 812 C C . VAL A 1 98 ? -0.825 -11.815 13.729 1.00 93.94 98 VAL A C 1
ATOM 814 O O . VAL A 1 98 ? 0.253 -12.310 13.389 1.00 93.94 98 VAL A O 1
ATOM 817 N N . GLY A 1 99 ? -0.919 -10.911 14.711 1.00 90.06 99 GLY A N 1
ATOM 818 C CA . GLY A 1 99 ? 0.239 -10.457 15.489 1.00 90.06 99 GLY A CA 1
ATOM 819 C C . GLY A 1 99 ? 0.945 -11.600 16.233 1.00 90.06 99 GLY A C 1
ATOM 820 O O . GLY A 1 99 ? 2.174 -11.615 16.359 1.00 90.06 99 GLY A O 1
ATOM 821 N N . ASN A 1 100 ? 0.185 -12.612 16.665 1.00 88.62 100 ASN A N 1
ATOM 822 C CA . ASN A 1 100 ? 0.719 -13.779 17.358 1.00 88.62 100 ASN A CA 1
ATOM 823 C C . ASN A 1 100 ? 1.417 -14.778 16.427 1.00 88.62 100 ASN A C 1
ATOM 825 O O . ASN A 1 100 ? 2.516 -15.214 16.771 1.00 88.62 100 ASN A O 1
ATOM 829 N N . ILE A 1 101 ? 0.845 -15.103 15.258 1.00 85.88 101 ILE A N 1
ATOM 830 C CA . ILE A 1 101 ? 1.461 -16.038 14.288 1.00 85.88 101 ILE A CA 1
ATOM 831 C C . ILE A 1 101 ? 2.831 -15.547 13.831 1.00 85.88 101 ILE A C 1
ATOM 833 O O . ILE A 1 101 ? 3.758 -16.327 13.625 1.00 85.88 101 ILE A O 1
ATOM 837 N N . ALA A 1 102 ? 2.951 -14.243 13.629 1.00 66.81 102 ALA A N 1
ATOM 838 C CA . ALA A 1 102 ? 4.140 -13.664 13.040 1.00 66.81 102 ALA A CA 1
ATOM 839 C C . ALA A 1 102 ? 5.324 -13.545 14.017 1.00 66.81 102 ALA A C 1
ATOM 841 O O . ALA A 1 102 ? 6.412 -13.106 13.638 1.00 66.81 102 ALA A O 1
ATOM 842 N N . THR A 1 103 ? 5.129 -13.967 15.267 1.00 64.38 103 THR A N 1
ATOM 843 C CA . THR A 1 103 ? 6.187 -14.057 16.266 1.00 64.38 103 THR A CA 1
ATOM 844 C C . THR A 1 103 ? 6.576 -15.522 16.443 1.00 64.38 103 THR A C 1
ATOM 846 O O . THR A 1 103 ? 5.718 -16.342 16.772 1.00 64.38 103 THR A O 1
ATOM 849 N N . PRO A 1 104 ? 7.857 -15.884 16.277 1.00 53.59 104 PRO A N 1
ATOM 850 C CA . PRO A 1 104 ? 8.298 -17.220 16.637 1.00 53.59 104 PRO A CA 1
ATOM 851 C C . PRO A 1 104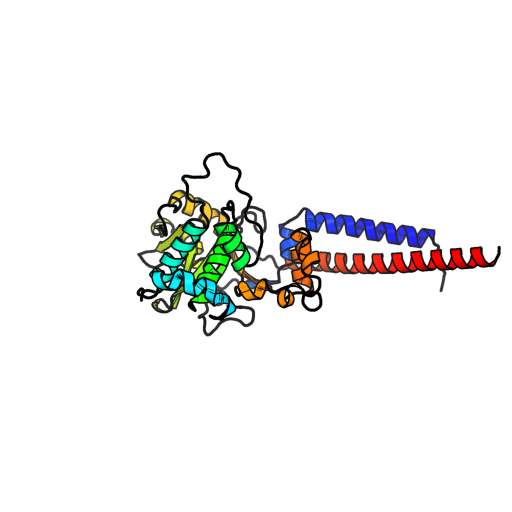 ? 8.046 -17.464 18.136 1.00 53.59 104 PRO A C 1
ATOM 853 O O . PRO A 1 104 ? 8.265 -16.539 18.922 1.00 53.59 104 PRO A O 1
ATOM 856 N N . PRO A 1 105 ? 7.651 -18.675 18.569 1.00 51.31 105 PRO A N 1
ATOM 857 C CA . PRO A 1 105 ? 7.518 -19.003 19.986 1.00 51.31 105 PRO A CA 1
ATOM 858 C C . PRO A 1 105 ? 8.804 -18.623 20.731 1.00 51.31 105 PRO A C 1
ATOM 860 O O . PRO A 1 105 ? 9.880 -19.180 20.499 1.00 51.31 105 PRO A O 1
ATOM 863 N N . THR A 1 106 ? 8.696 -17.625 21.604 1.00 47.72 106 THR A N 1
ATOM 864 C CA . THR A 1 106 ? 9.787 -16.826 22.186 1.00 47.72 106 THR A CA 1
ATOM 865 C C . THR A 1 106 ? 10.752 -17.600 23.095 1.00 47.72 106 THR A C 1
ATOM 867 O O . THR A 1 106 ? 11.703 -17.018 23.612 1.00 47.72 106 THR A O 1
ATOM 870 N N . ALA A 1 107 ? 10.582 -18.915 23.248 1.00 43.12 107 ALA A N 1
ATOM 871 C CA . ALA A 1 107 ? 11.470 -19.770 24.031 1.00 43.12 107 ALA A CA 1
ATOM 872 C C . ALA A 1 107 ? 12.581 -20.461 23.208 1.00 43.12 107 ALA A C 1
ATOM 874 O O . ALA A 1 107 ? 13.606 -20.817 23.778 1.00 43.12 107 ALA A O 1
ATOM 875 N N . GLN A 1 108 ? 12.441 -20.632 21.885 1.00 44.72 108 GLN A N 1
ATOM 876 C CA . GLN A 1 108 ? 13.380 -21.465 21.100 1.00 44.72 108 GLN A CA 1
ATOM 877 C C . GLN A 1 108 ? 14.438 -20.701 20.283 1.00 44.72 108 GLN A C 1
ATOM 879 O O . GLN A 1 108 ? 15.296 -21.331 19.663 1.00 44.72 108 GLN A O 1
ATOM 884 N N . LEU A 1 109 ? 14.402 -19.363 20.245 1.00 51.38 109 LEU A N 1
ATOM 885 C CA . LEU A 1 109 ? 15.198 -18.586 19.278 1.00 51.38 109 LEU A CA 1
ATOM 886 C C . LEU A 1 109 ? 16.082 -17.483 19.869 1.00 51.38 109 LEU A C 1
ATOM 888 O O . LEU A 1 109 ? 16.685 -16.727 19.105 1.00 51.38 109 LEU A O 1
ATOM 892 N N . ARG A 1 110 ? 16.251 -17.410 21.198 1.00 43.22 110 ARG A N 1
ATOM 893 C CA . ARG A 1 110 ? 17.300 -16.557 21.783 1.00 43.22 110 ARG A CA 1
ATOM 894 C C . ARG A 1 110 ? 18.667 -17.022 21.252 1.00 43.22 110 ARG A C 1
ATOM 896 O O . ARG A 1 110 ? 19.145 -18.085 21.626 1.00 43.22 110 ARG A O 1
ATOM 903 N N . GLY A 1 111 ? 19.252 -16.245 20.337 1.00 52.47 111 GLY A N 1
ATOM 904 C CA . GLY A 1 111 ? 20.570 -16.492 19.737 1.00 52.47 111 GLY A CA 1
ATOM 905 C C . GLY A 1 111 ? 20.590 -17.115 18.332 1.00 52.47 111 GLY A C 1
ATOM 906 O O . GLY A 1 111 ? 21.673 -17.258 17.770 1.00 52.47 111 GLY A O 1
ATOM 907 N N . ARG A 1 112 ? 19.445 -17.459 17.716 1.00 56.22 112 ARG A N 1
ATOM 908 C CA . ARG A 1 112 ? 19.412 -17.953 16.321 1.00 56.22 112 ARG A CA 1
ATOM 909 C C . ARG A 1 112 ? 18.994 -16.852 15.350 1.00 56.22 112 ARG A C 1
ATOM 911 O O . ARG A 1 112 ? 17.905 -16.298 15.463 1.00 56.22 112 ARG A O 1
ATOM 918 N N . HIS A 1 113 ? 19.825 -16.599 14.338 1.00 62.56 113 HIS A N 1
ATOM 919 C CA . HIS A 1 113 ? 19.432 -15.827 13.159 1.00 62.56 113 HIS A CA 1
ATOM 920 C C . HIS A 1 113 ? 18.275 -16.538 12.439 1.00 62.56 113 HIS A C 1
ATOM 922 O O . HIS A 1 113 ? 18.486 -17.491 11.691 1.00 62.56 113 HIS A O 1
ATOM 928 N N . THR A 1 114 ? 17.041 -16.084 12.652 1.00 65.50 114 THR A N 1
ATOM 929 C CA . THR A 1 114 ? 15.906 -16.520 11.832 1.00 65.50 114 THR A CA 1
ATOM 930 C C . THR A 1 114 ? 15.973 -15.842 10.463 1.00 65.50 114 THR A C 1
ATOM 932 O O . THR A 1 114 ? 16.211 -14.629 10.410 1.00 65.50 114 THR A O 1
ATOM 935 N N . PRO A 1 115 ? 15.728 -16.562 9.353 1.00 78.69 115 PRO A N 1
ATOM 936 C CA . PRO A 1 115 ? 15.646 -15.942 8.037 1.00 78.69 115 PRO A CA 1
ATOM 937 C C . PRO A 1 115 ? 14.572 -14.851 8.016 1.00 78.69 115 PRO A C 1
ATOM 939 O O . PRO A 1 115 ? 13.485 -15.035 8.570 1.00 78.69 115 PRO A O 1
ATOM 942 N N . ARG A 1 116 ? 14.866 -13.729 7.349 1.00 81.81 116 ARG A N 1
ATOM 943 C CA . ARG A 1 116 ? 13.892 -12.646 7.179 1.00 81.81 116 ARG A CA 1
ATOM 944 C C . ARG A 1 116 ? 12.710 -13.106 6.326 1.00 81.81 116 ARG A C 1
ATOM 946 O O . ARG A 1 116 ? 12.883 -13.853 5.355 1.00 81.81 116 ARG A O 1
ATOM 953 N N . LEU A 1 117 ? 11.523 -12.625 6.681 1.00 84.94 117 LEU A N 1
ATOM 954 C CA . LEU A 1 117 ? 10.319 -12.777 5.876 1.00 84.94 117 LEU A CA 1
ATOM 955 C C . LEU A 1 117 ? 10.535 -12.137 4.496 1.00 84.94 117 LEU A C 1
ATOM 957 O O . LEU A 1 117 ? 11.010 -11.005 4.391 1.00 84.94 117 LEU A O 1
ATOM 961 N N . GLN A 1 118 ? 10.217 -12.879 3.439 1.00 86.12 118 GLN A N 1
ATOM 962 C CA . GLN A 1 118 ? 10.337 -12.418 2.060 1.00 86.12 118 GLN A CA 1
ATOM 963 C C . GLN A 1 118 ? 8.962 -12.113 1.482 1.00 86.12 118 GLN A C 1
ATOM 965 O O . GLN A 1 118 ? 7.994 -12.815 1.763 1.00 86.12 118 GLN A O 1
ATOM 970 N N . TRP A 1 119 ? 8.918 -11.106 0.615 1.00 83.69 119 TRP A N 1
ATOM 971 C CA . TRP A 1 119 ? 7.734 -10.737 -0.151 1.00 83.69 119 TRP A CA 1
ATOM 972 C C . TRP A 1 119 ? 7.150 -11.912 -0.937 1.00 83.69 119 TRP A C 1
ATOM 974 O O . TRP A 1 119 ? 7.823 -12.449 -1.817 1.00 83.69 119 TRP A O 1
ATOM 984 N N . ASP A 1 120 ? 5.887 -12.236 -0.671 1.00 86.06 120 ASP A N 1
ATOM 985 C CA . ASP A 1 120 ? 5.148 -13.343 -1.282 1.00 86.06 120 ASP A CA 1
ATOM 986 C C . ASP A 1 120 ? 3.629 -13.065 -1.221 1.00 86.06 120 ASP A C 1
ATOM 988 O O . ASP A 1 120 ? 3.193 -12.092 -0.603 1.00 86.06 120 ASP A O 1
ATOM 992 N N . SER A 1 121 ? 2.837 -13.927 -1.857 1.00 90.31 121 SER A N 1
ATOM 993 C CA . SER A 1 121 ? 1.387 -14.049 -1.664 1.00 90.31 121 SER A CA 1
ATOM 994 C C . SER A 1 121 ? 1.015 -14.214 -0.182 1.00 90.31 121 SER A C 1
ATOM 996 O O . SER A 1 121 ? 1.833 -14.722 0.593 1.00 90.31 121 SER A O 1
ATOM 998 N N . PRO A 1 122 ? -0.221 -13.876 0.237 1.00 93.25 122 PRO A N 1
ATOM 999 C CA . PRO A 1 122 ? -0.661 -14.090 1.617 1.00 93.25 122 PRO A CA 1
ATOM 1000 C C . PRO A 1 122 ? -0.431 -15.524 2.123 1.00 93.25 122 PRO A C 1
ATOM 1002 O O . PRO A 1 122 ? 0.064 -15.719 3.232 1.00 93.25 122 PRO A O 1
ATOM 1005 N N . GLN A 1 123 ? -0.710 -16.538 1.295 1.00 93.50 123 GLN A N 1
ATOM 1006 C CA . GLN A 1 123 ? -0.488 -17.949 1.632 1.00 93.50 123 GLN A CA 1
ATOM 1007 C C . GLN A 1 123 ? 1.009 -18.257 1.790 1.00 93.50 123 GLN A C 1
ATOM 1009 O O . GLN A 1 123 ? 1.410 -18.978 2.707 1.00 93.50 123 GLN A O 1
ATOM 1014 N N . GLY A 1 124 ? 1.849 -17.693 0.918 1.00 91.62 124 GLY A N 1
ATOM 1015 C CA . GLY A 1 124 ? 3.302 -17.807 1.008 1.00 91.62 124 GLY A CA 1
ATOM 1016 C C . GLY A 1 124 ? 3.866 -17.146 2.266 1.00 91.62 124 GLY A C 1
ATOM 1017 O O . GLY A 1 124 ? 4.696 -17.745 2.951 1.00 91.62 124 GLY A O 1
ATOM 1018 N N . LEU A 1 125 ? 3.369 -15.962 2.635 1.00 92.12 125 LEU A N 1
ATOM 1019 C CA . LEU A 1 125 ? 3.736 -15.286 3.882 1.00 92.12 125 LEU A CA 1
ATOM 1020 C C . LEU A 1 125 ? 3.330 -16.100 5.108 1.00 92.12 125 LEU A C 1
ATOM 1022 O O . LEU A 1 125 ? 4.163 -16.310 5.988 1.00 92.12 125 LEU A O 1
ATOM 1026 N N . LEU A 1 126 ? 2.100 -16.618 5.143 1.00 92.88 126 LEU A N 1
ATOM 1027 C CA . LEU A 1 126 ? 1.627 -17.476 6.229 1.00 92.88 126 LEU A CA 1
ATOM 1028 C C . LEU A 1 126 ? 2.516 -18.719 6.381 1.00 92.88 126 LEU A C 1
ATOM 1030 O O . LEU A 1 126 ? 2.952 -19.047 7.486 1.00 92.88 126 LEU A O 1
ATOM 1034 N N . LYS A 1 127 ? 2.858 -19.379 5.266 1.00 92.88 127 LYS A N 1
ATOM 1035 C CA . LYS A 1 127 ? 3.779 -20.525 5.256 1.00 92.88 127 LYS A CA 1
ATOM 1036 C C . LYS A 1 127 ? 5.167 -20.149 5.783 1.00 92.88 127 LYS A C 1
ATOM 1038 O O . LYS A 1 127 ? 5.753 -20.909 6.551 1.00 92.88 127 LYS A O 1
ATOM 1043 N N . GLN A 1 128 ? 5.697 -18.993 5.386 1.00 90.94 128 GLN A N 1
ATOM 1044 C CA . GLN A 1 128 ? 6.996 -18.509 5.853 1.00 90.94 128 GLN A CA 1
ATOM 1045 C C . GLN A 1 128 ? 6.996 -18.188 7.356 1.00 90.94 128 GLN A C 1
ATOM 1047 O O . GLN A 1 128 ? 7.921 -18.608 8.052 1.00 90.94 128 GLN A O 1
ATOM 1052 N N . MET A 1 129 ? 5.972 -17.490 7.858 1.00 89.06 129 MET A N 1
ATOM 1053 C CA . MET A 1 129 ? 5.829 -17.168 9.285 1.00 89.06 129 MET A CA 1
ATOM 1054 C C . MET A 1 129 ? 5.739 -18.445 10.130 1.00 89.06 129 MET A C 1
ATOM 1056 O O . MET A 1 129 ? 6.455 -18.588 11.117 1.00 89.06 129 MET A O 1
ATOM 1060 N N . ARG A 1 130 ? 4.962 -19.437 9.678 1.00 87.38 130 ARG A N 1
ATOM 1061 C CA . ARG A 1 130 ? 4.868 -20.761 10.323 1.00 87.38 130 ARG A CA 1
ATOM 1062 C C . ARG A 1 130 ? 6.168 -21.548 10.318 1.00 87.38 130 ARG A C 1
ATOM 1064 O O . ARG A 1 130 ? 6.434 -22.299 11.248 1.00 87.38 130 ARG A O 1
ATOM 1071 N N . ALA A 1 131 ? 6.995 -21.358 9.296 1.00 87.50 131 ALA A N 1
ATOM 1072 C CA . ALA A 1 131 ? 8.340 -21.919 9.247 1.00 87.50 131 ALA A CA 1
ATOM 1073 C C . ALA A 1 131 ? 9.340 -21.171 10.158 1.00 87.50 131 ALA A C 1
ATOM 1075 O O . ALA A 1 131 ? 10.543 -21.413 10.070 1.00 87.50 131 ALA A O 1
ATOM 1076 N N . GLY A 1 132 ? 8.872 -20.244 11.003 1.00 84.00 132 GLY A N 1
ATOM 1077 C CA . GLY A 1 132 ? 9.692 -19.498 11.955 1.00 84.00 132 GLY A CA 1
ATOM 1078 C C . GLY A 1 132 ? 10.460 -18.327 11.343 1.00 84.00 132 GLY A C 1
ATOM 1079 O O . GLY A 1 132 ? 11.367 -17.795 11.988 1.00 84.00 132 GLY A O 1
ATOM 1080 N N . ARG A 1 133 ? 10.139 -17.911 10.107 1.00 85.69 133 ARG A N 1
ATOM 1081 C CA . ARG A 1 133 ? 10.697 -16.670 9.551 1.00 85.69 133 ARG A CA 1
ATOM 1082 C C . ARG A 1 133 ? 10.098 -15.471 10.272 1.00 85.69 133 ARG A C 1
ATOM 1084 O O . ARG A 1 133 ? 8.896 -15.421 10.504 1.00 85.69 133 ARG A O 1
ATOM 1091 N N . SER A 1 134 ? 10.941 -14.494 10.578 1.00 81.94 134 SER A N 1
ATOM 1092 C CA . SER A 1 134 ? 10.559 -13.295 11.329 1.00 81.94 134 SER A CA 1
ATOM 1093 C C . SER A 1 134 ? 11.052 -12.023 10.628 1.00 81.94 134 SER A C 1
ATOM 1095 O O . SER A 1 134 ? 11.574 -12.077 9.511 1.00 81.94 134 SER A O 1
ATOM 1097 N N . GLY A 1 135 ? 10.860 -10.856 11.246 1.00 76.25 135 GLY A N 1
ATOM 1098 C CA . GLY A 1 135 ? 11.321 -9.581 10.686 1.00 76.25 135 GLY A CA 1
ATOM 1099 C C . GLY A 1 135 ? 10.509 -9.114 9.477 1.00 76.25 135 GLY A C 1
ATOM 1100 O O . GLY A 1 135 ? 11.058 -8.499 8.564 1.00 76.25 135 GLY A O 1
ATOM 1101 N N . GLY A 1 136 ? 9.211 -9.434 9.442 1.00 79.62 136 GLY A N 1
ATOM 1102 C CA . GLY A 1 136 ? 8.299 -8.848 8.466 1.00 79.62 136 GLY A CA 1
ATOM 1103 C C . GLY A 1 136 ? 8.189 -7.329 8.636 1.00 79.62 136 GLY A C 1
ATOM 1104 O O . GLY A 1 136 ? 8.255 -6.817 9.749 1.00 79.62 136 GLY A O 1
ATOM 1105 N N . HIS A 1 137 ? 8.018 -6.611 7.526 1.00 86.56 137 HIS A N 1
ATOM 1106 C CA . HIS A 1 137 ? 7.576 -5.213 7.496 1.00 86.56 137 HIS A CA 1
ATOM 1107 C C . HIS A 1 137 ? 6.077 -5.066 7.783 1.00 86.56 137 HIS A C 1
ATOM 1109 O O . HIS A 1 137 ? 5.319 -5.999 7.522 1.00 86.56 137 HIS A O 1
ATOM 1115 N N . CYS A 1 138 ? 5.654 -3.871 8.213 1.00 91.75 138 CYS A N 1
ATOM 1116 C CA . CYS A 1 138 ? 4.255 -3.505 8.473 1.00 91.75 138 CYS A CA 1
ATOM 1117 C C . CYS A 1 138 ? 3.292 -3.941 7.358 1.00 91.75 138 CYS A C 1
ATOM 1119 O O . CYS A 1 138 ? 2.255 -4.543 7.621 1.00 91.75 138 CYS A O 1
ATOM 1121 N N . PHE A 1 139 ? 3.688 -3.762 6.096 1.00 92.25 139 PHE A N 1
ATOM 1122 C CA . PHE A 1 139 ? 2.874 -4.181 4.959 1.00 92.25 139 PHE A CA 1
ATOM 1123 C C . PHE A 1 139 ? 2.593 -5.694 4.928 1.00 92.25 139 PHE A C 1
ATOM 1125 O O . PHE A 1 139 ? 1.489 -6.081 4.568 1.00 92.25 139 PHE A O 1
ATOM 1132 N N . HIS A 1 140 ? 3.530 -6.565 5.329 1.00 92.81 140 HIS A N 1
ATOM 1133 C CA . HIS A 1 140 ? 3.270 -8.012 5.358 1.00 92.81 140 HIS A CA 1
ATOM 1134 C C . HIS A 1 140 ? 2.151 -8.374 6.343 1.00 92.81 140 HIS A C 1
ATOM 1136 O O . HIS A 1 140 ? 1.316 -9.220 6.033 1.00 92.81 140 HIS A O 1
ATOM 1142 N N . TYR A 1 141 ? 2.123 -7.731 7.513 1.00 93.69 141 TYR A N 1
ATOM 1143 C CA . TYR A 1 141 ? 1.075 -7.963 8.509 1.00 93.69 141 TYR A CA 1
ATOM 1144 C C . TYR A 1 141 ? -0.257 -7.391 8.041 1.00 93.69 141 TYR A C 1
ATOM 1146 O O . TYR A 1 141 ? -1.265 -8.080 8.139 1.00 93.69 141 TYR A O 1
ATOM 1154 N N . SER A 1 142 ? -0.257 -6.186 7.467 1.00 95.44 142 SER A N 1
ATOM 1155 C CA . SER A 1 142 ? -1.477 -5.544 6.967 1.00 95.44 142 SER A CA 1
ATOM 1156 C C . SER A 1 142 ? -2.123 -6.337 5.828 1.00 95.44 142 SER A C 1
ATOM 1158 O O . SER A 1 142 ? -3.337 -6.524 5.838 1.00 95.44 142 SER A O 1
ATOM 1160 N N . ILE A 1 143 ? -1.344 -6.908 4.894 1.00 95.06 143 ILE A N 1
ATOM 1161 C CA . ILE A 1 143 ? -1.938 -7.773 3.860 1.00 95.06 143 ILE A CA 1
ATOM 1162 C C . ILE A 1 143 ? -2.448 -9.093 4.427 1.00 95.06 143 ILE A C 1
ATOM 1164 O O . ILE A 1 143 ? -3.499 -9.566 4.002 1.00 95.06 143 ILE A O 1
ATOM 1168 N N . LEU A 1 144 ? -1.737 -9.692 5.388 1.00 95.56 144 LEU A N 1
ATOM 1169 C CA . LEU A 1 144 ? -2.169 -10.945 6.000 1.00 95.56 144 LEU A CA 1
ATOM 1170 C C . LEU A 1 144 ? -3.460 -10.729 6.798 1.00 95.56 144 LEU A C 1
ATOM 1172 O O . LEU A 1 144 ? -4.410 -11.490 6.645 1.00 95.56 144 LEU A O 1
ATOM 1176 N N . TYR A 1 145 ? -3.525 -9.647 7.571 1.00 96.81 145 TYR A N 1
ATOM 1177 C CA . TYR A 1 145 ? -4.710 -9.234 8.310 1.00 96.81 145 TYR A CA 1
ATOM 1178 C C . TYR A 1 145 ? -5.907 -8.966 7.400 1.00 96.81 145 TYR A C 1
ATOM 1180 O O . TYR A 1 145 ? -6.961 -9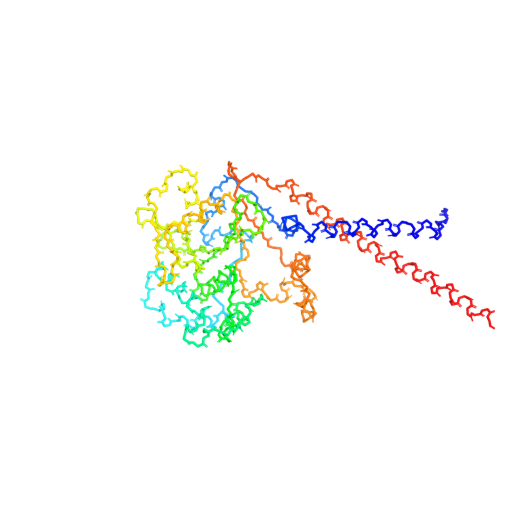.571 7.588 1.00 96.81 145 TYR A O 1
ATOM 1188 N N . SER A 1 146 ? -5.725 -8.151 6.360 1.00 97.00 146 SER A N 1
ATOM 1189 C CA . SER A 1 146 ? -6.764 -7.893 5.362 1.00 97.00 146 SER A CA 1
ATOM 1190 C C . SER A 1 146 ? -7.232 -9.176 4.661 1.00 97.00 146 SER A C 1
ATOM 1192 O O . SER A 1 146 ? -8.427 -9.348 4.421 1.00 97.00 146 SER A O 1
ATOM 1194 N N . THR A 1 147 ? -6.329 -10.136 4.421 1.00 96.75 147 THR A N 1
ATOM 1195 C CA . THR A 1 147 ? -6.683 -11.448 3.850 1.00 96.75 147 THR A CA 1
ATOM 1196 C C . THR A 1 147 ? -7.556 -12.272 4.805 1.00 96.75 147 THR A C 1
ATOM 1198 O O . THR A 1 147 ? -8.553 -12.852 4.373 1.00 96.75 147 THR A O 1
ATOM 1201 N N . TYR A 1 148 ? -7.240 -12.300 6.106 1.00 97.19 148 TYR A N 1
ATOM 1202 C CA . TYR A 1 148 ? -8.090 -12.969 7.100 1.00 97.19 148 TYR A CA 1
ATOM 1203 C C . TYR A 1 148 ? -9.467 -12.315 7.222 1.00 97.19 148 TYR A C 1
ATOM 1205 O O . TYR A 1 148 ? -10.469 -13.027 7.220 1.00 97.19 148 TYR A O 1
ATOM 1213 N N . LEU A 1 149 ? -9.539 -10.983 7.264 1.00 97.25 149 LEU A N 1
ATOM 1214 C CA . LEU A 1 149 ? -10.814 -10.256 7.277 1.00 97.25 149 LEU A CA 1
ATOM 1215 C C . LEU A 1 149 ? -11.659 -10.589 6.040 1.00 97.25 149 LEU A C 1
ATOM 1217 O O . LEU A 1 149 ? -12.824 -10.971 6.159 1.00 97.25 149 LEU A O 1
ATOM 1221 N N . SER A 1 150 ? -11.039 -10.555 4.858 1.00 96.44 150 SER A N 1
ATOM 1222 C CA . SER A 1 150 ? -11.689 -10.897 3.587 1.00 96.44 150 SER A CA 1
ATOM 1223 C C . SER A 1 150 ? -12.225 -12.334 3.579 1.00 96.44 150 SER A C 1
ATOM 1225 O O . SER A 1 150 ? -13.307 -12.599 3.055 1.00 96.44 150 SER A O 1
ATOM 1227 N N . SER A 1 151 ? -11.521 -13.267 4.233 1.00 96.69 151 SER A N 1
ATOM 1228 C CA . SER A 1 151 ? -11.916 -14.682 4.309 1.00 96.69 151 SER A CA 1
ATOM 1229 C C . SER A 1 151 ? -13.237 -14.929 5.046 1.00 96.69 151 SER A C 1
ATOM 1231 O O . SER A 1 151 ? -13.880 -15.954 4.823 1.00 96.69 151 SER A O 1
ATOM 1233 N N . ILE A 1 152 ? -13.670 -13.981 5.881 1.00 95.50 152 ILE A N 1
ATOM 1234 C CA . ILE A 1 152 ? -14.960 -14.005 6.586 1.00 95.50 152 ILE A CA 1
ATOM 1235 C C . ILE A 1 152 ? -15.911 -12.897 6.108 1.00 95.50 152 ILE A C 1
ATOM 1237 O O . ILE A 1 152 ? -16.924 -12.635 6.748 1.00 95.50 152 ILE A O 1
ATOM 1241 N N . GLY A 1 153 ? -15.601 -12.251 4.979 1.00 94.31 153 GLY A N 1
ATOM 1242 C CA . GLY A 1 153 ? -16.442 -11.220 4.367 1.00 94.31 153 GLY A CA 1
ATOM 1243 C C . GLY A 1 153 ? -16.350 -9.833 5.010 1.00 94.31 153 GLY A C 1
ATOM 1244 O O . GLY A 1 153 ? -17.125 -8.956 4.641 1.00 94.31 153 GLY A O 1
ATOM 1245 N N . MET A 1 154 ? -15.412 -9.600 5.933 1.00 96.00 154 MET A N 1
ATOM 1246 C CA . MET A 1 154 ? -15.199 -8.273 6.512 1.00 96.00 154 MET A CA 1
ATOM 1247 C C . MET A 1 154 ? -14.398 -7.396 5.551 1.00 96.00 154 MET A C 1
ATOM 1249 O O . MET A 1 154 ? -13.272 -7.729 5.166 1.00 96.00 154 MET A O 1
ATOM 1253 N N . ARG A 1 155 ? -14.976 -6.253 5.175 1.00 96.12 155 ARG A N 1
ATOM 1254 C CA . ARG A 1 155 ? -14.332 -5.301 4.271 1.00 96.12 155 ARG A CA 1
ATOM 1255 C C . ARG A 1 155 ? -13.182 -4.593 4.971 1.00 96.12 155 ARG A C 1
ATOM 1257 O O . ARG A 1 155 ? -13.325 -4.105 6.089 1.00 96.12 155 ARG A O 1
ATOM 1264 N N . SER A 1 156 ? -12.044 -4.523 4.292 1.00 96.88 156 SER A N 1
ATOM 1265 C CA . SER A 1 156 ? -10.859 -3.830 4.787 1.00 96.88 156 SER A CA 1
ATOM 1266 C C . SER A 1 156 ? -10.153 -3.069 3.677 1.00 96.88 156 SER A C 1
ATOM 1268 O O . SER A 1 156 ? -10.317 -3.378 2.494 1.00 96.88 156 SER A O 1
ATOM 1270 N N . ARG A 1 157 ? -9.375 -2.062 4.067 1.00 96.88 157 ARG A N 1
ATOM 1271 C CA . ARG A 1 157 ? -8.567 -1.255 3.155 1.00 96.88 157 ARG A CA 1
ATOM 1272 C C . ARG A 1 157 ? -7.261 -0.833 3.806 1.00 96.88 157 ARG A C 1
ATOM 1274 O O . ARG A 1 157 ? -7.206 -0.658 5.019 1.00 96.88 157 ARG A O 1
ATOM 1281 N N . LEU A 1 158 ? -6.199 -0.699 3.020 1.00 97.25 158 LEU A N 1
ATOM 1282 C CA . LEU A 1 158 ? -4.883 -0.333 3.542 1.00 97.25 158 LEU A CA 1
ATOM 1283 C C . LEU A 1 158 ? -4.567 1.134 3.303 1.00 97.25 158 LEU A C 1
ATOM 1285 O O . LEU A 1 158 ? -4.754 1.639 2.200 1.00 97.25 158 LEU A O 1
ATOM 1289 N N . TRP A 1 159 ? -3.932 1.759 4.286 1.00 97.88 159 TRP A N 1
ATOM 1290 C CA . TRP A 1 159 ? -3.287 3.055 4.115 1.00 97.88 159 TRP A CA 1
ATOM 1291 C C . TRP A 1 159 ? -1.771 2.917 4.140 1.00 97.88 159 TRP A C 1
ATOM 1293 O O . TRP A 1 159 ? -1.224 2.044 4.816 1.00 97.88 159 TRP A O 1
ATOM 1303 N N . ALA A 1 160 ? -1.094 3.785 3.398 1.00 96.00 160 ALA A N 1
ATOM 1304 C CA . ALA A 1 160 ? 0.321 4.077 3.539 1.00 96.00 160 ALA A CA 1
ATOM 1305 C C . ALA A 1 160 ? 0.464 5.463 4.176 1.00 96.00 160 ALA A C 1
ATOM 1307 O O . ALA A 1 160 ? -0.007 6.452 3.620 1.00 96.00 160 ALA A O 1
ATOM 1308 N N . LEU A 1 161 ? 1.083 5.502 5.349 1.00 96.81 161 LEU A N 1
ATOM 1309 C CA . LEU A 1 161 ? 1.424 6.710 6.087 1.00 96.81 161 LEU A CA 1
ATOM 1310 C C . LEU A 1 161 ? 2.902 6.985 5.823 1.00 96.81 161 LEU A C 1
ATOM 1312 O O . LEU A 1 161 ? 3.738 6.111 6.055 1.00 96.81 161 LEU A O 1
ATOM 1316 N N . GLU A 1 162 ? 3.204 8.150 5.281 1.00 93.81 162 GLU A N 1
ATOM 1317 C CA . GLU A 1 162 ? 4.495 8.474 4.667 1.00 93.81 162 GLU A CA 1
ATOM 1318 C C . GLU A 1 162 ? 5.155 9.688 5.356 1.00 93.81 162 GLU A C 1
ATOM 1320 O O . GLU A 1 162 ? 6.327 9.954 5.148 1.00 93.81 162 GLU A O 1
ATOM 1325 N N . GLY A 1 163 ? 4.434 10.392 6.237 1.00 89.69 163 GLY A N 1
ATOM 1326 C CA . GLY A 1 163 ? 4.985 11.448 7.089 1.00 89.69 163 GLY A CA 1
ATOM 1327 C C . GLY A 1 163 ? 5.608 12.641 6.362 1.00 89.69 163 GLY A C 1
ATOM 1328 O O . GLY A 1 163 ? 5.212 12.984 5.248 1.00 89.69 163 GLY A O 1
ATOM 1329 N N . ASP A 1 164 ? 6.553 13.304 7.037 1.00 79.69 164 ASP A N 1
ATOM 1330 C CA . ASP A 1 164 ? 7.203 14.543 6.574 1.00 79.69 164 ASP A CA 1
ATOM 1331 C C . ASP A 1 164 ? 8.207 14.326 5.440 1.00 79.69 164 ASP A C 1
ATOM 1333 O O . ASP A 1 164 ? 8.421 15.223 4.625 1.00 79.69 164 ASP A O 1
ATOM 1337 N N . ASP A 1 165 ? 8.833 13.145 5.364 1.00 77.38 165 ASP A N 1
ATOM 1338 C CA . ASP A 1 165 ? 9.718 12.788 4.251 1.00 77.38 165 ASP A CA 1
ATOM 1339 C C . ASP A 1 165 ? 8.938 12.393 2.986 1.00 77.38 165 ASP A C 1
ATOM 1341 O O . ASP A 1 165 ? 9.545 12.073 1.954 1.00 77.38 165 ASP A O 1
ATOM 1345 N N . GLY A 1 166 ? 7.600 12.449 3.042 1.00 79.50 166 GLY A N 1
ATOM 1346 C CA . GLY A 1 166 ? 6.708 12.057 1.964 1.00 79.50 166 GLY A CA 1
ATOM 1347 C C . GLY A 1 166 ? 7.007 10.625 1.541 1.00 79.50 166 GLY A C 1
ATOM 1348 O O . GLY A 1 166 ? 7.234 9.755 2.367 1.00 79.50 166 GLY A O 1
ATOM 1349 N N . LEU A 1 167 ? 7.098 10.362 0.237 1.00 78.69 167 LEU A N 1
ATOM 1350 C CA . LEU A 1 167 ? 7.346 9.021 -0.325 1.00 78.69 167 LEU A CA 1
ATOM 1351 C C . LEU A 1 167 ? 8.757 8.431 -0.057 1.00 78.69 167 LEU A C 1
ATOM 1353 O O . LEU A 1 167 ? 9.266 7.628 -0.852 1.00 78.69 167 LEU A O 1
ATOM 1357 N N . GLY A 1 168 ? 9.389 8.848 1.038 1.00 71.25 168 GLY A N 1
ATOM 1358 C CA . GLY A 1 168 ? 10.709 8.494 1.520 1.00 71.25 168 GLY A CA 1
ATOM 1359 C C . GLY A 1 168 ? 10.790 7.117 2.183 1.00 71.25 168 GLY A C 1
ATOM 1360 O O . GLY A 1 168 ? 10.245 6.115 1.703 1.00 71.25 168 GLY A O 1
ATOM 1361 N N . ARG A 1 169 ? 11.629 7.009 3.216 1.00 72.06 169 ARG A N 1
ATOM 1362 C CA . ARG A 1 169 ? 12.038 5.709 3.783 1.00 72.06 169 ARG A CA 1
ATOM 1363 C C . ARG A 1 169 ? 11.241 5.336 5.023 1.00 72.06 169 ARG A C 1
ATOM 1365 O O . ARG A 1 169 ? 11.133 4.138 5.294 1.00 72.06 169 ARG A O 1
ATOM 1372 N N . ASP 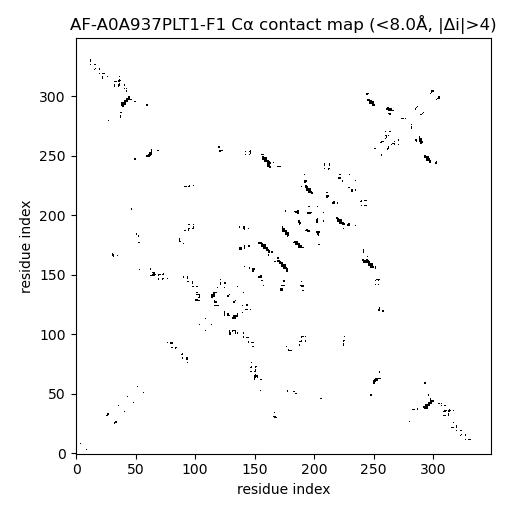A 1 170 ? 10.691 6.309 5.739 1.00 82.44 170 ASP A N 1
ATOM 1373 C CA . ASP A 1 170 ? 9.973 6.061 6.983 1.00 82.44 170 ASP A CA 1
ATOM 1374 C C . ASP A 1 170 ? 8.466 5.995 6.748 1.00 82.44 170 ASP A C 1
ATOM 1376 O O . ASP A 1 170 ? 7.718 6.930 6.994 1.00 82.44 170 ASP A O 1
ATOM 1380 N N . SER A 1 171 ? 8.029 4.848 6.232 1.00 90.62 171 SER A N 1
ATOM 1381 C CA . SER A 1 171 ? 6.623 4.604 5.912 1.00 90.62 171 SER A CA 1
ATOM 1382 C C . SER A 1 171 ? 6.018 3.548 6.828 1.00 90.62 171 SER A C 1
ATOM 1384 O O . SER A 1 171 ? 6.692 2.620 7.296 1.00 90.62 171 SER A O 1
ATOM 1386 N N . HIS A 1 172 ? 4.712 3.646 7.047 1.00 95.25 172 HIS A N 1
ATOM 1387 C CA . HIS A 1 172 ? 3.946 2.661 7.793 1.00 95.25 172 HIS A CA 1
ATOM 1388 C C . HIS A 1 172 ? 2.687 2.272 7.037 1.00 95.25 172 HIS A C 1
ATOM 1390 O O . HIS A 1 172 ? 2.016 3.109 6.448 1.00 95.25 172 HIS A O 1
ATOM 1396 N N . SER A 1 173 ? 2.382 0.979 7.004 1.00 95.56 173 SER A N 1
ATOM 1397 C CA . SER A 1 173 ? 1.183 0.470 6.343 1.00 95.56 173 SER A CA 1
ATOM 1398 C C . SER A 1 173 ? 0.240 -0.102 7.376 1.00 95.56 173 SER A C 1
ATOM 1400 O O . SER A 1 173 ? 0.616 -1.028 8.093 1.00 95.56 173 SER A O 1
ATOM 1402 N N . ILE A 1 174 ? -0.980 0.409 7.405 1.00 97.19 174 ILE A N 1
ATOM 1403 C CA . ILE A 1 174 ? -2.005 0.061 8.394 1.00 97.19 174 ILE A CA 1
ATOM 1404 C C . ILE A 1 174 ? -3.271 -0.390 7.681 1.00 97.19 174 ILE A C 1
ATOM 1406 O O . ILE A 1 174 ? -3.391 -0.227 6.464 1.00 97.19 174 ILE A O 1
ATOM 1410 N N . THR A 1 175 ? -4.208 -0.959 8.434 1.00 98.00 175 THR A N 1
ATOM 1411 C CA . THR A 1 175 ? -5.488 -1.427 7.900 1.00 98.00 175 THR A CA 1
ATOM 1412 C C . THR A 1 175 ? -6.635 -0.668 8.549 1.00 98.00 175 THR A C 1
ATOM 1414 O O . THR A 1 175 ? -6.623 -0.431 9.753 1.00 98.00 175 THR A O 1
ATOM 1417 N N . GLU A 1 176 ? -7.640 -0.325 7.757 1.00 98.25 176 GLU A N 1
ATOM 1418 C CA . GLU A 1 176 ? -8.971 0.005 8.245 1.00 98.25 176 GLU A CA 1
ATOM 1419 C C . GLU A 1 176 ? -9.938 -1.134 7.953 1.00 98.25 176 GLU A C 1
ATOM 1421 O O . GLU A 1 176 ? -9.837 -1.797 6.917 1.00 98.25 176 GLU A O 1
ATOM 1426 N N . VAL A 1 177 ? -10.898 -1.332 8.849 1.00 98.25 177 VAL A N 1
ATOM 1427 C CA . VAL A 1 177 ? -11.953 -2.339 8.739 1.00 98.25 177 VAL A CA 1
ATOM 1428 C C . VAL A 1 177 ? -13.299 -1.639 8.791 1.00 98.25 177 VAL A C 1
ATOM 1430 O O . VAL A 1 177 ? -13.520 -0.804 9.665 1.00 98.25 177 VAL A O 1
ATOM 1433 N N . TYR A 1 178 ? -14.197 -1.954 7.861 1.00 98.12 178 TYR A N 1
ATOM 1434 C CA . TYR A 1 178 ? -15.548 -1.411 7.912 1.00 98.12 178 TYR A CA 1
ATOM 1435 C C . TYR A 1 178 ? -16.370 -2.168 8.954 1.00 98.12 178 TYR A C 1
ATOM 1437 O O . TYR A 1 178 ? -16.522 -3.387 8.864 1.00 98.12 178 TYR A O 1
ATOM 1445 N N . ILE A 1 179 ? -16.900 -1.437 9.929 1.00 98.19 179 ILE A N 1
ATOM 1446 C CA . ILE A 1 179 ? -17.774 -1.948 10.979 1.00 98.19 179 ILE A CA 1
ATOM 1447 C C . ILE A 1 179 ? -19.195 -1.507 10.636 1.00 98.19 179 ILE A C 1
ATOM 1449 O O . ILE A 1 179 ? -19.529 -0.323 10.733 1.00 98.19 179 ILE A O 1
ATOM 1453 N N . GLY A 1 180 ? -20.026 -2.454 10.200 1.00 96.75 180 GLY A N 1
ATOM 1454 C CA . GLY A 1 180 ? -21.371 -2.202 9.690 1.00 96.75 180 GLY A CA 1
ATOM 1455 C C . GLY A 1 180 ? -22.300 -1.617 10.747 1.00 96.75 180 GLY A C 1
ATOM 1456 O O . GLY A 1 180 ? -23.041 -0.678 10.454 1.00 96.75 180 GLY A O 1
ATOM 1457 N N . SER A 1 181 ? -22.200 -2.086 11.994 1.00 96.12 181 SER A N 1
ATOM 1458 C CA . SER A 1 181 ? -22.976 -1.533 13.116 1.00 96.12 181 SER A CA 1
ATOM 1459 C C . SER A 1 181 ? -22.676 -0.054 13.398 1.00 96.12 181 SER A C 1
ATOM 1461 O O . SER A 1 181 ? -23.568 0.676 13.828 1.00 96.12 181 SER A O 1
ATOM 1463 N N . LEU A 1 182 ? -21.454 0.403 13.103 1.00 97.19 182 LEU A N 1
ATOM 1464 C CA . LEU A 1 182 ? -21.029 1.802 13.229 1.00 97.19 182 LEU A CA 1
ATOM 1465 C C . LEU A 1 182 ? -21.152 2.581 11.912 1.00 97.19 182 LEU A C 1
ATOM 1467 O O . LEU A 1 182 ? -20.997 3.799 11.905 1.00 97.19 182 LEU A O 1
ATOM 1471 N N . LYS A 1 183 ? -21.405 1.885 10.795 1.00 96.88 183 LYS A N 1
ATOM 1472 C CA . LYS A 1 183 ? -21.337 2.402 9.420 1.00 96.88 183 LYS A CA 1
ATOM 1473 C C . LYS A 1 183 ? -20.030 3.148 9.133 1.00 96.88 183 LYS A C 1
ATOM 1475 O O . LYS A 1 183 ? -20.046 4.186 8.467 1.00 96.88 183 LYS A O 1
ATOM 1480 N N . LYS A 1 184 ? -18.915 2.628 9.656 1.00 97.50 184 LYS A N 1
ATOM 1481 C CA . LYS A 1 184 ? -17.656 3.370 9.778 1.00 97.50 184 LYS A CA 1
ATOM 1482 C C . LYS A 1 184 ? -16.421 2.518 9.519 1.00 97.50 184 LYS A C 1
ATOM 1484 O O . LYS A 1 184 ? -16.377 1.348 9.891 1.00 97.50 184 LYS A O 1
ATOM 1489 N N . TRP A 1 185 ? -15.407 3.128 8.909 1.00 98.38 185 TRP A N 1
ATOM 1490 C CA . TRP A 1 185 ? -14.064 2.562 8.782 1.00 98.38 185 TRP A CA 1
ATOM 1491 C C . TRP A 1 185 ? -13.266 2.791 10.061 1.00 98.38 185 TRP A C 1
ATOM 1493 O O . TRP A 1 185 ? -13.140 3.924 10.508 1.00 98.38 185 TRP A O 1
ATOM 1503 N N . ILE A 1 186 ? -12.724 1.723 10.639 1.00 98.69 186 ILE A N 1
ATOM 1504 C CA . ILE A 1 186 ? -11.983 1.763 11.900 1.00 98.69 186 ILE A CA 1
ATOM 1505 C C . ILE A 1 186 ? -10.539 1.341 11.674 1.00 98.69 186 ILE A C 1
ATOM 1507 O O . ILE A 1 186 ? -10.288 0.259 11.140 1.00 98.69 186 ILE A O 1
ATOM 1511 N N . LEU A 1 187 ? -9.598 2.172 12.112 1.00 98.56 187 LEU A N 1
ATOM 1512 C CA . LEU A 1 187 ? -8.169 1.893 12.071 1.00 98.56 187 LEU A CA 1
ATOM 1513 C C . LEU A 1 187 ? -7.810 0.783 13.058 1.00 98.56 187 LEU A C 1
ATOM 1515 O O . LEU A 1 187 ? -8.065 0.898 14.254 1.00 98.56 187 LEU A O 1
ATOM 1519 N N . ILE A 1 188 ? -7.144 -0.262 12.564 1.00 98.56 188 ILE A N 1
ATOM 1520 C CA . ILE A 1 188 ? -6.509 -1.293 13.388 1.00 98.56 188 ILE A CA 1
ATOM 1521 C C . ILE A 1 188 ? -5.085 -1.530 12.874 1.00 98.56 188 ILE A C 1
ATOM 1523 O O . ILE A 1 188 ? -4.853 -1.981 11.748 1.00 98.56 188 ILE A O 1
ATOM 1527 N N . ASP A 1 189 ? -4.105 -1.246 13.727 1.00 97.69 189 ASP A N 1
ATOM 1528 C CA . ASP A 1 189 ? -2.691 -1.433 13.438 1.00 97.69 189 ASP A CA 1
ATOM 1529 C C . ASP A 1 189 ? -2.198 -2.745 14.035 1.00 97.69 189 ASP A C 1
ATOM 1531 O O . ASP A 1 189 ? -1.829 -2.834 15.204 1.00 97.69 189 ASP A O 1
ATOM 1535 N N . VAL A 1 190 ? -2.149 -3.782 13.206 1.00 95.31 190 VAL A N 1
ATOM 1536 C CA . VAL A 1 190 ? -1.683 -5.112 13.622 1.00 95.31 190 VAL A CA 1
ATOM 1537 C C . VAL A 1 190 ? -0.190 -5.140 13.937 1.00 95.31 190 VAL A C 1
ATOM 1539 O O . VAL A 1 190 ? 0.252 -5.964 14.733 1.00 95.31 190 VAL A O 1
ATOM 1542 N N . THR A 1 191 ? 0.599 -4.247 13.335 1.00 92.75 191 THR A N 1
ATOM 1543 C CA . THR A 1 191 ? 2.057 -4.237 13.527 1.00 92.75 191 THR A CA 1
ATOM 1544 C C . THR A 1 191 ? 2.415 -3.700 14.903 1.00 92.75 191 THR A C 1
ATOM 1546 O O . THR A 1 191 ? 3.298 -4.238 15.565 1.00 92.75 191 THR A O 1
ATOM 1549 N N . LEU A 1 192 ? 1.728 -2.639 15.325 1.00 94.06 192 LEU A N 1
ATOM 1550 C CA . LEU A 1 192 ? 1.876 -2.068 16.661 1.00 94.06 192 LEU A CA 1
ATOM 1551 C C . LEU A 1 192 ? 0.914 -2.690 17.675 1.00 94.06 192 LEU A C 1
ATOM 1553 O O . LEU A 1 192 ? 1.040 -2.427 18.865 1.00 94.06 192 LEU A O 1
ATOM 1557 N N . GLY A 1 193 ? -0.031 -3.507 17.210 1.00 95.75 193 GLY A N 1
ATOM 1558 C CA . GLY A 1 193 ? -1.055 -4.143 18.021 1.00 95.75 193 GLY A CA 1
ATOM 1559 C C . GLY A 1 193 ? -2.001 -3.137 18.666 1.00 95.75 193 GLY A C 1
ATOM 1560 O O . GLY A 1 193 ? -2.339 -3.326 19.824 1.00 95.75 193 GLY A O 1
ATOM 1561 N N . ILE A 1 194 ? -2.414 -2.068 17.993 1.00 97.56 194 ILE A N 1
ATOM 1562 C CA . ILE A 1 194 ? -3.234 -1.013 18.611 1.00 97.56 194 ILE A CA 1
ATOM 1563 C C . ILE A 1 194 ? -4.405 -0.577 17.734 1.00 97.56 194 ILE A C 1
ATOM 1565 O O . ILE A 1 194 ? -4.410 -0.793 16.523 1.00 97.56 194 ILE A O 1
ATOM 1569 N N . TYR A 1 195 ? -5.373 0.082 18.361 1.00 98.38 195 TYR A N 1
ATOM 1570 C CA . TYR A 1 195 ? -6.341 0.960 17.708 1.00 98.38 195 TYR A CA 1
ATOM 1571 C C . TYR A 1 195 ? -6.606 2.183 18.597 1.00 98.38 195 TYR A C 1
ATOM 1573 O O . TYR A 1 195 ? -6.173 2.216 19.751 1.00 98.38 195 TYR A O 1
ATOM 1581 N N . PHE A 1 196 ? -7.289 3.195 18.065 1.00 98.06 196 PHE A N 1
ATOM 1582 C CA . PHE A 1 196 ? -7.513 4.467 18.756 1.00 98.06 196 PHE A CA 1
ATOM 1583 C C . PHE A 1 196 ? -9.002 4.735 18.952 1.00 98.06 196 PHE A C 1
ATOM 1585 O O . PHE A 1 196 ? -9.818 4.371 18.102 1.00 98.06 196 PHE A O 1
ATOM 1592 N N . THR A 1 197 ? -9.349 5.408 20.048 1.00 97.62 197 THR A N 1
ATOM 1593 C CA . THR A 1 197 ? -10.699 5.940 20.280 1.00 97.62 197 THR A CA 1
ATOM 1594 C C . THR A 1 197 ? -10.643 7.383 20.768 1.00 97.62 197 THR A C 1
ATOM 1596 O O . THR A 1 197 ? -9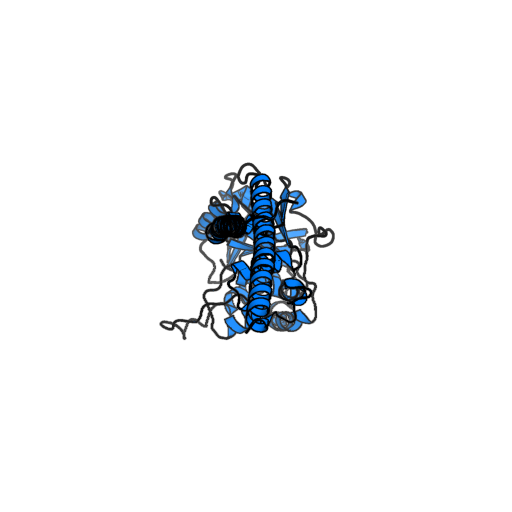.765 7.695 21.567 1.00 97.62 197 THR A O 1
ATOM 1599 N N . LYS A 1 198 ? -11.627 8.212 20.415 1.00 95.62 198 LYS A N 1
ATOM 1600 C CA . LYS A 1 198 ? -11.925 9.486 21.093 1.00 95.62 198 LYS A CA 1
ATOM 1601 C C . LYS A 1 198 ? -13.288 9.355 21.759 1.00 95.62 198 LYS A C 1
ATOM 1603 O O . LYS A 1 198 ? -14.237 8.921 21.116 1.00 95.62 198 LYS A O 1
ATOM 1608 N N . GLU A 1 199 ? -13.373 9.647 23.056 1.00 93.19 199 GLU A N 1
ATOM 1609 C CA . GLU A 1 199 ? -14.636 9.561 23.818 1.00 93.19 199 GLU A CA 1
ATOM 1610 C C . GLU A 1 199 ? -15.348 8.191 23.670 1.00 93.19 199 GLU A C 1
ATOM 1612 O O . GLU A 1 199 ? -16.567 8.106 23.563 1.00 93.19 199 GLU A O 1
ATOM 1617 N N . ASN A 1 200 ? -14.569 7.099 23.665 1.00 93.06 200 ASN A N 1
ATOM 1618 C CA . ASN A 1 200 ? -14.996 5.706 23.424 1.00 93.06 200 ASN A CA 1
ATOM 1619 C C . ASN A 1 200 ? -15.473 5.372 21.998 1.00 93.06 200 ASN A C 1
ATOM 1621 O O . ASN A 1 200 ? -15.841 4.226 21.739 1.00 93.06 200 ASN A O 1
ATOM 1625 N N . TYR A 1 201 ? -15.413 6.311 21.054 1.00 95.94 201 TYR A N 1
ATOM 1626 C CA . TYR A 1 201 ? -15.685 6.039 19.646 1.00 95.94 201 TYR A CA 1
ATOM 1627 C C . TYR A 1 201 ? -14.395 5.671 18.915 1.00 95.94 201 TYR A C 1
ATOM 1629 O O . TYR A 1 201 ? -13.443 6.455 18.936 1.00 95.94 201 TYR A O 1
ATOM 1637 N N . PRO A 1 202 ? -14.326 4.499 18.260 1.00 98.00 202 PRO A N 1
ATOM 1638 C CA . PRO A 1 202 ? -13.144 4.104 17.513 1.00 98.00 202 PRO A CA 1
ATOM 1639 C C . PRO A 1 202 ? -12.940 5.005 16.291 1.00 98.00 202 PRO A C 1
ATOM 1641 O O . PRO A 1 202 ? -13.904 5.445 15.654 1.00 98.00 202 PRO A O 1
ATOM 1644 N N . LEU A 1 203 ? -11.676 5.297 15.991 1.00 98.06 203 LEU A N 1
ATOM 1645 C CA . LEU A 1 203 ? -11.283 6.261 14.966 1.00 98.06 203 LEU A CA 1
ATOM 1646 C C . LEU A 1 203 ? -10.872 5.576 13.659 1.00 98.06 203 LEU A C 1
ATOM 1648 O O . LEU A 1 203 ? -10.248 4.513 13.655 1.00 98.06 203 LEU A O 1
ATOM 1652 N N . SER A 1 204 ? -11.207 6.225 12.552 1.00 98.44 204 SER A N 1
ATOM 1653 C CA . SER A 1 204 ? -10.588 6.040 11.240 1.00 98.44 204 SER A CA 1
ATOM 1654 C C . SER A 1 204 ? -9.210 6.716 11.191 1.00 98.44 204 SER A C 1
ATOM 1656 O O . SER A 1 204 ? -8.787 7.400 12.124 1.00 98.44 204 SER A O 1
ATOM 1658 N N . VAL A 1 205 ? -8.493 6.542 10.086 1.00 98.19 205 VAL A N 1
ATOM 1659 C CA . VAL A 1 205 ? -7.196 7.179 9.825 1.00 98.19 205 VAL A CA 1
ATOM 1660 C C . VAL A 1 205 ? -7.316 8.685 9.711 1.00 98.19 205 VAL A C 1
ATOM 1662 O O . VAL A 1 205 ? -6.490 9.387 10.288 1.00 98.19 205 VAL A O 1
ATOM 1665 N N . LEU A 1 206 ? -8.300 9.174 8.951 1.00 97.50 206 LEU A N 1
ATOM 1666 C CA . LEU A 1 206 ? -8.452 10.611 8.731 1.00 97.50 206 LEU A CA 1
ATOM 1667 C C . LEU A 1 206 ? -8.942 11.315 9.994 1.00 97.50 206 LEU A C 1
ATOM 1669 O O . LEU A 1 206 ? -8.398 12.354 10.332 1.00 97.50 206 LEU A O 1
ATOM 1673 N N . GLU A 1 207 ? -9.834 10.693 10.768 1.00 96.81 207 GLU A N 1
ATOM 1674 C CA . GLU A 1 207 ? -10.202 11.249 12.073 1.00 96.81 207 GLU A CA 1
ATOM 1675 C C . GLU A 1 207 ? -9.000 11.265 13.021 1.00 96.81 207 GLU A C 1
ATOM 1677 O O . GLU A 1 207 ? -8.695 12.299 13.590 1.00 96.81 207 GLU A O 1
ATOM 1682 N N . LEU A 1 208 ? -8.246 10.163 13.156 1.00 97.25 208 LEU A N 1
ATOM 1683 C CA . LEU A 1 208 ? -7.035 10.169 13.988 1.00 97.25 208 LEU A CA 1
ATOM 1684 C C . LEU A 1 208 ? -6.037 11.250 13.542 1.00 97.25 208 LEU A C 1
ATOM 1686 O O . LEU A 1 208 ? -5.346 11.840 14.370 1.00 97.25 208 LEU A O 1
ATOM 1690 N N . ARG A 1 209 ? -5.938 11.483 12.234 1.00 96.00 209 ARG A N 1
ATOM 1691 C CA . ARG A 1 209 ? -5.077 12.504 11.644 1.00 96.00 209 ARG A CA 1
ATOM 1692 C C . ARG A 1 209 ? -5.507 13.907 12.023 1.00 96.00 209 ARG A C 1
ATOM 1694 O O . ARG A 1 209 ? -4.642 14.661 12.453 1.00 96.00 209 ARG A O 1
ATOM 1701 N N . ASP A 1 210 ? -6.778 14.247 11.872 1.00 94.31 210 ASP A N 1
ATOM 1702 C CA . ASP A 1 210 ? -7.271 15.573 12.243 1.00 94.31 210 ASP A CA 1
ATOM 1703 C C . ASP A 1 210 ? -7.039 15.820 13.733 1.00 94.31 210 ASP A C 1
ATOM 1705 O O . ASP A 1 210 ? -6.425 16.808 14.120 1.00 94.31 210 ASP A O 1
ATOM 1709 N N . GLU A 1 211 ? -7.392 14.840 14.562 1.00 93.75 211 GLU A N 1
ATOM 1710 C CA . GLU A 1 211 ? -7.254 14.918 16.015 1.00 93.75 211 GLU A CA 1
ATOM 1711 C C . GLU A 1 211 ? -5.796 15.106 16.471 1.00 93.75 211 GLU A C 1
ATOM 1713 O O . GLU A 1 211 ? -5.515 15.865 17.399 1.00 93.75 211 GLU A O 1
ATOM 1718 N N . LEU A 1 212 ? -4.840 14.436 15.814 1.00 93.62 212 LEU A N 1
ATOM 1719 C CA .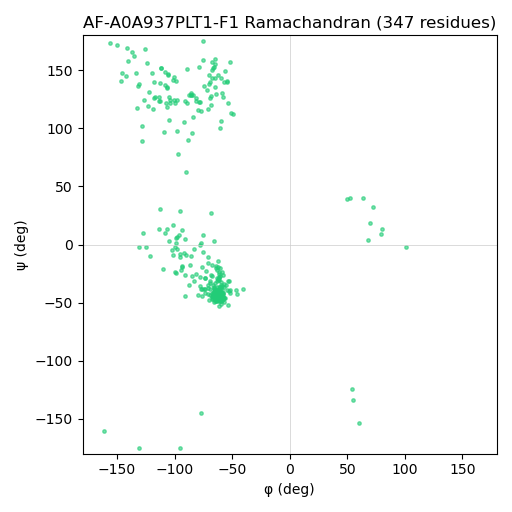 LEU A 1 212 ? -3.420 14.540 16.164 1.00 93.62 212 LEU A CA 1
ATOM 1720 C C . LEU A 1 212 ? -2.708 15.746 15.552 1.00 93.62 212 LEU A C 1
ATOM 1722 O O . LEU A 1 212 ? -1.744 16.228 16.147 1.00 93.62 212 LEU A O 1
ATOM 1726 N N . LEU A 1 213 ? -3.112 16.203 14.365 1.00 92.25 213 LEU A N 1
ATOM 1727 C CA . LEU A 1 213 ? -2.434 17.297 13.664 1.00 92.25 213 LEU A CA 1
ATOM 1728 C C . LEU A 1 213 ? -3.053 18.672 13.948 1.00 92.25 213 LEU A C 1
ATOM 1730 O O . LEU A 1 213 ? -2.382 19.678 13.724 1.00 92.25 213 LEU A O 1
ATOM 1734 N N . GLU A 1 214 ? -4.290 18.733 14.447 1.00 85.06 214 GLU A N 1
ATOM 1735 C CA . GLU A 1 214 ? -4.986 19.979 14.809 1.00 85.06 214 GLU A CA 1
ATOM 1736 C C . GLU A 1 214 ? -4.981 20.276 16.325 1.00 85.06 214 GLU A C 1
ATOM 1738 O O . GLU A 1 214 ? -5.714 21.143 16.786 1.00 85.06 214 GLU A O 1
ATOM 1743 N N . GLU A 1 215 ? -4.094 19.616 17.084 1.00 66.69 215 GLU A N 1
ATOM 1744 C CA . GLU A 1 215 ? -3.803 19.856 18.514 1.00 66.69 215 GLU A CA 1
ATOM 1745 C C . GLU A 1 215 ? -4.913 19.459 19.522 1.00 66.69 215 GLU A C 1
ATOM 1747 O O . GLU A 1 215 ? -4.835 19.817 20.695 1.00 66.69 215 GLU A O 1
ATOM 1752 N N . GLU A 1 216 ? -5.878 18.608 19.139 1.00 66.75 216 GLU A N 1
ATOM 1753 C CA . GLU A 1 216 ? -6.890 18.014 20.046 1.00 66.75 216 GLU A CA 1
ATOM 1754 C C . GLU A 1 216 ? -6.515 16.608 20.578 1.00 66.75 216 GLU A C 1
ATOM 1756 O O . GLU A 1 216 ? -7.367 15.786 20.932 1.00 66.75 216 GLU A O 1
ATOM 1761 N N . ALA A 1 217 ? -5.218 16.310 20.702 1.00 73.44 217 ALA A N 1
ATOM 1762 C CA . ALA A 1 217 ? -4.739 14.972 21.067 1.00 73.44 217 ALA A CA 1
ATOM 1763 C C . ALA A 1 217 ? -5.146 14.504 22.484 1.00 73.44 217 ALA A C 1
ATOM 1765 O O . ALA A 1 217 ? -5.109 13.305 22.770 1.00 73.44 217 ALA A O 1
ATOM 1766 N N . GLU A 1 218 ? -5.547 15.420 23.374 1.00 76.19 218 GLU A N 1
ATOM 1767 C CA . GLU A 1 218 ? -5.766 15.152 24.806 1.00 76.19 218 GLU A CA 1
ATOM 1768 C C . GLU A 1 218 ? -6.875 14.126 25.099 1.00 76.19 218 GLU A C 1
ATOM 1770 O O . GLU A 1 218 ? -6.899 13.533 26.178 1.00 76.19 218 GLU A O 1
ATOM 1775 N N . LYS A 1 219 ? -7.782 13.877 24.147 1.00 86.94 219 LYS A N 1
ATOM 1776 C CA . LYS A 1 219 ? -8.921 12.955 24.319 1.00 86.94 219 LYS A CA 1
ATOM 1777 C C . LYS A 1 219 ? -8.767 11.613 23.605 1.00 86.94 219 LYS A C 1
ATOM 1779 O O . LYS A 1 219 ? -9.700 10.803 23.620 1.00 86.94 219 LYS A O 1
ATOM 1784 N N . ILE A 1 220 ? -7.625 11.369 22.969 1.00 95.19 220 ILE A N 1
ATOM 1785 C CA . ILE A 1 220 ? -7.384 10.127 22.240 1.00 95.19 220 ILE A CA 1
ATOM 1786 C C . ILE A 1 220 ? -6.861 9.067 23.211 1.00 95.19 220 ILE A C 1
ATOM 1788 O O . ILE A 1 220 ? -5.886 9.269 23.929 1.00 95.19 220 ILE A O 1
ATOM 1792 N N . LEU A 1 221 ? -7.494 7.899 23.205 1.00 95.88 221 LEU A N 1
ATOM 1793 C CA . LEU A 1 221 ? -7.058 6.723 23.948 1.00 95.88 221 LEU A CA 1
ATOM 1794 C C . LEU A 1 221 ? -6.503 5.678 22.984 1.00 95.88 221 LEU A C 1
ATOM 1796 O O . LEU A 1 221 ? -7.092 5.408 21.935 1.00 95.88 221 LEU A O 1
ATOM 1800 N N . VAL A 1 222 ? -5.383 5.069 23.370 1.00 97.06 222 VAL A N 1
ATOM 1801 C CA . VAL A 1 222 ? -4.764 3.953 22.649 1.00 97.06 222 VAL A CA 1
ATOM 1802 C C . VAL A 1 222 ? -5.183 2.651 23.314 1.00 97.06 222 VAL A C 1
ATOM 1804 O O . VAL A 1 222 ? -4.953 2.456 24.507 1.00 97.06 222 VAL A O 1
ATOM 1807 N N . HIS A 1 223 ? -5.767 1.747 22.535 1.00 97.38 223 HIS A N 1
ATOM 1808 C CA . HIS A 1 223 ? -6.221 0.443 23.004 1.00 97.38 223 HIS A CA 1
ATOM 1809 C C . HIS A 1 223 ? -5.304 -0.665 22.513 1.00 97.38 223 HIS A C 1
ATOM 1811 O O . HIS A 1 223 ? -4.958 -0.732 21.332 1.00 97.38 223 HIS A O 1
ATOM 1817 N N . SER A 1 224 ? -4.954 -1.574 23.418 1.00 96.25 224 SER A N 1
ATOM 1818 C CA . SER A 1 224 ? -4.108 -2.724 23.116 1.00 96.25 224 SER A CA 1
ATOM 1819 C C . SER A 1 224 ? -4.912 -3.858 22.482 1.00 96.25 224 SER A C 1
ATOM 1821 O O . SER A 1 224 ? -5.847 -4.395 23.070 1.00 96.25 224 SER A O 1
ATOM 1823 N N . VAL A 1 225 ? -4.497 -4.294 21.296 1.00 93.12 225 VAL A N 1
ATOM 1824 C CA . VAL A 1 225 ? -4.996 -5.510 20.641 1.00 93.12 225 VAL A CA 1
ATOM 1825 C C . VAL A 1 225 ? -4.357 -6.760 21.252 1.00 93.12 225 VAL A C 1
ATOM 1827 O O . VAL A 1 225 ? -4.971 -7.826 21.246 1.00 93.12 225 VAL A O 1
ATOM 1830 N N . SER A 1 226 ? -3.141 -6.674 21.798 1.00 85.75 226 SER A N 1
ATOM 1831 C CA . SER A 1 226 ? -2.426 -7.824 22.368 1.00 85.75 226 SER A CA 1
ATOM 1832 C C . SER A 1 226 ? -1.499 -7.414 23.516 1.00 85.75 226 SER A C 1
ATOM 1834 O O . SER A 1 226 ? -1.230 -6.239 23.715 1.00 85.75 226 SER A O 1
ATOM 1836 N N . GLU A 1 227 ? -0.922 -8.375 24.233 1.00 80.75 227 GLU A N 1
ATOM 1837 C CA . GLU A 1 227 ? 0.107 -8.091 25.252 1.00 80.75 227 GLU A CA 1
ATOM 1838 C C . GLU A 1 227 ? 1.382 -7.448 24.674 1.00 80.75 227 GLU A C 1
ATOM 1840 O O . GLU A 1 227 ? 2.221 -6.942 25.412 1.00 80.75 227 GLU A O 1
ATOM 1845 N N . ARG A 1 228 ? 1.548 -7.479 23.346 1.00 80.94 228 ARG A N 1
ATOM 1846 C CA . ARG A 1 228 ? 2.715 -6.948 22.627 1.00 80.94 228 ARG A CA 1
ATOM 1847 C C . ARG A 1 228 ? 2.483 -5.562 22.043 1.00 80.94 228 ARG A C 1
ATOM 1849 O O . ARG A 1 228 ? 3.323 -5.083 21.284 1.00 80.94 228 ARG A O 1
ATOM 1856 N N . SER A 1 229 ? 1.338 -4.959 22.343 1.00 90.94 229 SER A N 1
ATOM 1857 C CA . SER A 1 229 ? 1.019 -3.614 21.894 1.00 90.94 229 SER A CA 1
ATOM 1858 C C . SER A 1 229 ? 2.114 -2.636 22.305 1.00 90.94 229 SER A C 1
ATOM 1860 O O . SER A 1 229 ? 2.662 -2.733 23.406 1.00 90.94 229 SER A O 1
ATOM 1862 N N . CYS A 1 230 ? 2.457 -1.696 21.425 1.00 91.19 230 CYS A N 1
ATOM 1863 C CA . CYS A 1 230 ? 3.372 -0.633 21.818 1.00 91.19 230 CYS A CA 1
ATOM 1864 C C . CYS A 1 230 ? 2.731 0.250 22.899 1.00 91.19 230 CYS A C 1
ATOM 1866 O O . CYS A 1 230 ? 1.508 0.301 23.040 1.00 91.19 230 CYS A O 1
ATOM 1868 N N . SER A 1 231 ? 3.556 0.977 23.654 1.00 93.81 231 SER A N 1
ATOM 1869 C CA . SER A 1 231 ? 3.026 1.943 24.613 1.00 93.81 231 SER A CA 1
ATOM 1870 C C . SER A 1 231 ? 2.304 3.093 23.889 1.00 93.81 231 SER A C 1
ATOM 1872 O O . SER A 1 231 ? 2.672 3.426 22.754 1.00 93.81 231 SER A O 1
ATOM 1874 N N . PRO A 1 232 ? 1.319 3.743 24.539 1.00 94.69 232 PRO A N 1
ATOM 1875 C CA . PRO A 1 232 ? 0.626 4.895 23.966 1.00 94.69 232 PRO A CA 1
ATOM 1876 C C . PRO A 1 232 ? 1.574 6.006 23.496 1.00 94.69 232 PRO A C 1
ATOM 1878 O O . PRO A 1 232 ? 1.398 6.534 22.405 1.00 94.69 232 PRO A O 1
ATOM 1881 N N . ASN A 1 233 ? 2.639 6.298 24.250 1.00 93.62 233 ASN A N 1
ATOM 1882 C CA . ASN A 1 233 ? 3.612 7.334 23.878 1.00 93.62 233 ASN A CA 1
ATOM 1883 C C . ASN A 1 233 ? 4.318 7.021 22.550 1.00 93.62 233 ASN A C 1
ATOM 1885 O O . ASN A 1 233 ? 4.439 7.899 21.701 1.00 93.62 233 ASN A O 1
ATOM 1889 N N . ILE A 1 234 ? 4.729 5.761 22.343 1.00 93.31 234 ILE A N 1
ATOM 1890 C CA . ILE A 1 234 ? 5.346 5.322 21.081 1.00 93.31 234 ILE A CA 1
ATOM 1891 C C . ILE A 1 234 ? 4.337 5.426 19.933 1.00 93.31 234 ILE A C 1
ATOM 1893 O O . ILE A 1 234 ? 4.704 5.812 18.824 1.00 93.31 234 ILE A O 1
ATOM 1897 N N . ALA A 1 235 ? 3.071 5.081 20.187 1.00 94.50 235 ALA A N 1
ATOM 1898 C CA . ALA A 1 235 ? 2.012 5.218 19.196 1.00 94.50 235 ALA A CA 1
ATOM 1899 C C . ALA A 1 235 ? 1.835 6.685 18.781 1.00 94.50 235 ALA A C 1
ATOM 1901 O O . ALA A 1 235 ? 1.930 6.991 17.595 1.00 94.50 235 ALA A O 1
ATOM 1902 N N . PHE A 1 236 ? 1.652 7.595 19.739 1.00 94.31 236 PHE A N 1
ATOM 1903 C CA . PHE A 1 236 ? 1.449 9.015 19.456 1.00 94.31 236 PHE A CA 1
ATOM 1904 C C . PHE A 1 236 ? 2.631 9.649 18.728 1.00 94.31 236 PHE A C 1
ATOM 1906 O O . PHE A 1 236 ? 2.429 10.266 17.686 1.00 94.31 236 PHE A O 1
ATOM 1913 N N . GLU A 1 237 ? 3.861 9.434 19.204 1.00 92.00 237 GLU A N 1
ATOM 1914 C CA . GLU A 1 237 ? 5.072 9.946 18.548 1.00 92.00 237 GLU A CA 1
ATOM 1915 C C . GLU A 1 237 ? 5.152 9.478 17.088 1.00 92.00 237 GLU A C 1
ATOM 1917 O O . GLU A 1 237 ? 5.396 10.261 16.164 1.00 92.00 237 GLU A O 1
ATOM 1922 N N . ARG A 1 238 ? 4.893 8.187 16.861 1.00 93.50 238 ARG A N 1
ATOM 1923 C CA . ARG A 1 238 ? 4.954 7.595 15.528 1.00 93.50 238 ARG A CA 1
ATOM 1924 C C . ARG A 1 238 ? 3.863 8.150 14.612 1.00 93.50 238 ARG A C 1
ATOM 1926 O O . ARG A 1 238 ? 4.168 8.501 13.474 1.00 93.50 238 ARG A O 1
ATOM 1933 N N . TYR A 1 239 ? 2.617 8.228 15.073 1.00 95.38 239 TYR A N 1
ATOM 1934 C CA . TYR A 1 239 ? 1.487 8.667 14.248 1.00 95.38 239 TYR A CA 1
ATOM 1935 C C . TYR A 1 239 ? 1.480 10.178 13.992 1.00 95.38 239 TYR A C 1
ATOM 1937 O O . TYR A 1 239 ? 1.239 10.573 12.854 1.00 95.38 239 TYR A O 1
ATOM 1945 N N . ALA A 1 240 ? 1.845 11.013 14.971 1.00 92.44 240 ALA A N 1
ATOM 1946 C CA . ALA A 1 240 ? 1.951 12.466 14.789 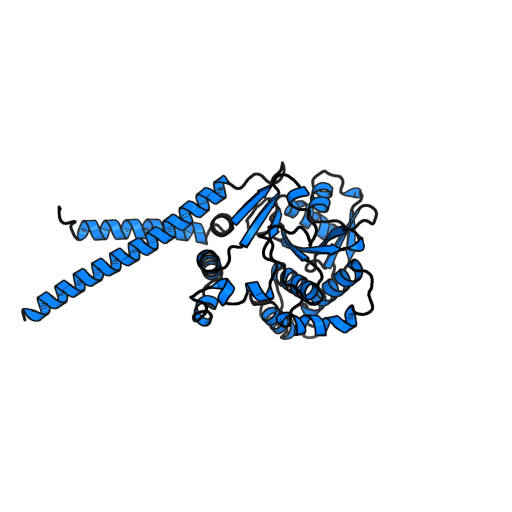1.00 92.44 240 ALA A CA 1
ATOM 1947 C C . ALA A 1 240 ? 2.917 12.843 13.652 1.00 92.44 240 ALA A C 1
ATOM 1949 O O . ALA A 1 240 ? 2.694 13.794 12.905 1.00 92.44 240 ALA A O 1
ATOM 1950 N N . ARG A 1 241 ? 3.980 12.051 13.472 1.00 92.38 241 ARG A N 1
ATOM 1951 C CA . ARG A 1 241 ? 4.914 12.223 12.359 1.00 92.38 241 ARG A CA 1
ATOM 1952 C C . ARG A 1 241 ? 4.392 11.644 11.047 1.00 92.38 241 ARG A C 1
ATOM 1954 O O . ARG A 1 241 ? 4.567 12.260 10.005 1.00 92.38 241 ARG A O 1
ATOM 1961 N N . LEU A 1 242 ? 3.806 10.447 11.070 1.00 95.50 242 LEU A N 1
ATOM 1962 C CA . LEU A 1 242 ? 3.482 9.702 9.848 1.00 95.50 242 LEU A CA 1
ATOM 1963 C C . LEU A 1 242 ? 2.179 10.137 9.170 1.00 95.50 242 LEU A C 1
ATOM 1965 O O . LEU A 1 242 ? 2.035 9.949 7.963 1.00 95.50 242 LEU A O 1
ATOM 1969 N N . LEU A 1 243 ? 1.237 10.712 9.917 1.00 96.06 243 LEU A N 1
ATOM 1970 C CA . LEU A 1 243 ? -0.076 11.085 9.393 1.00 96.06 243 LEU A CA 1
ATOM 1971 C C . LEU A 1 243 ? -0.055 12.339 8.509 1.00 96.06 243 LEU A C 1
ATOM 1973 O O . LEU A 1 243 ? -1.069 12.647 7.894 1.00 96.06 243 LEU A O 1
ATOM 1977 N N . LYS A 1 244 ? 1.069 13.056 8.382 1.00 94.69 244 LYS A N 1
ATOM 1978 C CA . LYS A 1 244 ? 1.115 14.288 7.574 1.00 94.69 244 LYS A CA 1
ATOM 1979 C C . LYS A 1 244 ? 0.842 14.014 6.096 1.00 94.69 244 LYS A C 1
ATOM 1981 O O . LYS A 1 244 ? 0.031 14.711 5.495 1.00 94.69 244 LYS A O 1
ATOM 1986 N N . CYS A 1 245 ? 1.431 12.949 5.549 1.00 95.69 245 CYS A N 1
ATOM 1987 C CA . CYS A 1 245 ? 1.214 12.485 4.181 1.00 95.69 245 CYS A CA 1
ATOM 1988 C C . CYS A 1 245 ? 0.625 11.071 4.183 1.00 95.69 245 CYS A C 1
ATOM 1990 O O . CYS A 1 245 ? 1.268 10.129 4.653 1.00 95.69 245 CYS A O 1
ATOM 1992 N N . VAL A 1 246 ? -0.600 10.917 3.673 1.00 96.88 246 VAL A N 1
ATOM 1993 C CA . VAL A 1 246 ? -1.335 9.645 3.716 1.00 96.88 246 VAL A CA 1
ATOM 1994 C C . VAL A 1 246 ? -1.905 9.268 2.356 1.00 96.88 246 VAL A C 1
ATOM 1996 O O . VAL A 1 246 ? -2.454 10.097 1.630 1.00 96.88 246 VAL A O 1
ATOM 1999 N N . PHE A 1 247 ? -1.793 7.982 2.028 1.00 97.00 247 PHE A N 1
ATOM 2000 C CA . PHE A 1 247 ? -2.319 7.404 0.801 1.00 97.00 247 PHE A CA 1
ATOM 2001 C C . PHE A 1 247 ? -3.198 6.212 1.118 1.00 97.00 247 PHE A C 1
ATOM 2003 O O . PHE A 1 247 ? -2.735 5.229 1.700 1.00 97.00 247 PHE A O 1
ATOM 2010 N N . LEU A 1 248 ? -4.436 6.236 0.656 1.00 97.50 248 LEU A N 1
ATOM 2011 C CA . LEU A 1 248 ? -5.278 5.061 0.678 1.00 97.50 248 LEU A CA 1
ATOM 2012 C C . LEU A 1 248 ? -4.990 4.184 -0.543 1.00 97.50 248 LEU A C 1
ATOM 2014 O O . LEU A 1 248 ? -5.004 4.636 -1.688 1.00 97.50 248 LEU A O 1
ATOM 2018 N N . ARG A 1 249 ? -4.747 2.896 -0.302 1.00 95.38 249 ARG A N 1
ATOM 2019 C CA . ARG A 1 249 ? -4.535 1.890 -1.344 1.00 95.38 249 ARG A CA 1
ATOM 2020 C C . ARG A 1 249 ? -5.875 1.343 -1.807 1.00 95.38 249 ARG A C 1
ATOM 2022 O O . ARG A 1 249 ? -6.660 0.854 -0.997 1.00 95.38 249 ARG A O 1
ATOM 2029 N N . THR A 1 250 ? -6.105 1.348 -3.117 1.00 92.50 250 THR A N 1
ATOM 2030 C CA . THR A 1 250 ? -7.395 0.910 -3.666 1.00 92.50 250 THR A CA 1
ATOM 2031 C C . THR A 1 250 ? -7.423 -0.584 -4.005 1.00 92.50 250 THR A C 1
ATOM 2033 O O . THR A 1 250 ? -8.474 -1.209 -3.932 1.00 92.50 250 THR A O 1
ATOM 2036 N N . GLY A 1 251 ? -6.272 -1.200 -4.298 1.00 90.25 251 GLY A N 1
ATOM 2037 C CA . GLY A 1 251 ? -6.167 -2.642 -4.560 1.00 90.25 251 GLY A CA 1
ATOM 2038 C C . GLY A 1 251 ? -5.940 -3.473 -3.293 1.00 90.25 251 GLY A C 1
ATOM 2039 O O . GLY A 1 251 ? -4.775 -3.709 -2.943 1.00 90.25 251 GLY A O 1
ATOM 2040 N N . ASN A 1 252 ? -7.030 -3.917 -2.656 1.00 86.88 252 ASN A N 1
ATOM 2041 C CA . ASN A 1 252 ? -7.074 -4.692 -1.402 1.00 86.88 252 ASN A CA 1
ATOM 2042 C C . ASN A 1 252 ? -7.449 -6.174 -1.599 1.00 86.88 252 ASN A C 1
ATOM 2044 O O . ASN A 1 252 ? -7.721 -6.894 -0.643 1.00 86.88 252 ASN A O 1
ATOM 2048 N N . ASP A 1 253 ? -7.432 -6.664 -2.835 1.00 91.00 253 ASP A N 1
ATOM 2049 C CA . ASP A 1 253 ? -7.727 -8.049 -3.190 1.00 91.00 253 ASP A CA 1
ATOM 2050 C C . ASP A 1 253 ? -6.465 -8.929 -3.175 1.00 91.00 253 ASP A C 1
ATOM 2052 O O . ASP A 1 253 ? -6.009 -9.433 -4.202 1.00 91.00 253 ASP A O 1
ATOM 2056 N N . PHE A 1 254 ? -5.829 -9.064 -2.008 1.00 89.25 254 PHE A N 1
ATOM 2057 C CA . PHE A 1 254 ? -4.456 -9.567 -1.918 1.00 89.25 254 PHE A CA 1
ATOM 2058 C C . PHE A 1 254 ? -4.237 -11.008 -2.395 1.00 89.25 254 PHE A C 1
ATOM 2060 O O . PHE A 1 254 ? -3.136 -11.274 -2.872 1.00 89.25 254 PHE A O 1
ATOM 2067 N N . ALA A 1 255 ? -5.186 -11.949 -2.343 1.00 86.44 255 ALA A N 1
ATOM 2068 C CA . ALA A 1 255 ? -4.908 -13.261 -2.939 1.00 86.44 255 ALA A CA 1
ATOM 2069 C C . ALA A 1 255 ? -4.937 -13.196 -4.479 1.00 86.44 255 ALA A C 1
ATOM 2071 O O . ALA A 1 255 ? -4.065 -13.769 -5.138 1.00 86.44 255 ALA A O 1
ATOM 2072 N N . ASN A 1 256 ? -5.854 -12.426 -5.068 1.00 88.88 256 ASN A N 1
ATOM 2073 C CA . ASN A 1 256 ? -5.894 -12.160 -6.509 1.00 88.88 256 ASN A CA 1
ATOM 2074 C C . ASN A 1 256 ? -4.708 -11.319 -6.998 1.00 88.88 256 ASN A C 1
ATOM 2076 O O . ASN A 1 256 ? -4.069 -11.664 -7.988 1.00 88.88 256 ASN A O 1
ATOM 2080 N N . LYS A 1 257 ? -4.351 -10.250 -6.290 1.00 86.88 257 LYS A N 1
ATOM 2081 C CA . LYS A 1 257 ? -3.294 -9.309 -6.682 1.00 86.88 257 LYS A CA 1
ATOM 2082 C C . LYS A 1 257 ? -1.924 -9.960 -6.880 1.00 86.88 257 LYS A C 1
ATOM 2084 O O . LYS A 1 257 ? -1.101 -9.445 -7.635 1.00 86.88 257 LYS A O 1
ATOM 2089 N N . TYR A 1 258 ? -1.663 -11.085 -6.216 1.00 85.19 258 TYR A N 1
ATOM 2090 C CA . TYR A 1 258 ? -0.416 -11.836 -6.369 1.00 85.19 258 TYR A CA 1
ATOM 2091 C C . TYR A 1 258 ? -0.482 -12.932 -7.447 1.00 85.19 258 TYR A C 1
ATOM 2093 O O . TYR A 1 258 ? 0.570 -13.474 -7.806 1.00 85.19 258 TYR A O 1
ATOM 2101 N N . ASP A 1 259 ? -1.654 -13.208 -8.033 1.00 87.31 259 ASP A N 1
ATOM 2102 C CA . ASP 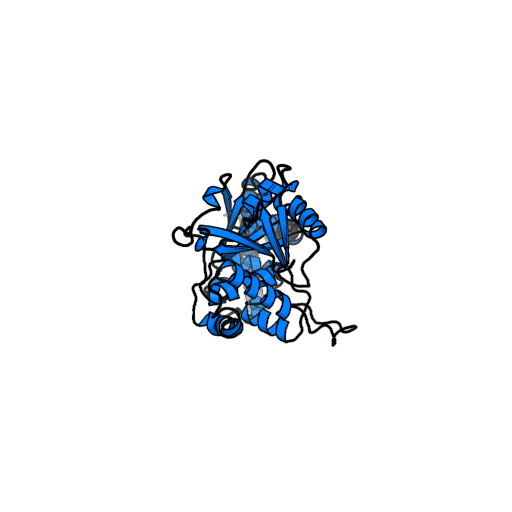A 1 259 ? -1.804 -14.092 -9.196 1.00 87.31 259 ASP A CA 1
ATOM 2103 C C . ASP A 1 259 ? -0.957 -13.553 -10.359 1.00 87.31 259 ASP A C 1
ATOM 2105 O O . ASP A 1 259 ? -1.048 -12.387 -10.752 1.00 87.31 259 ASP A O 1
ATOM 2109 N N . ALA A 1 260 ? -0.101 -14.400 -10.928 1.00 87.69 260 ALA A N 1
ATOM 2110 C CA . ALA A 1 260 ? 0.784 -13.989 -12.011 1.00 87.69 260 ALA A CA 1
ATOM 2111 C C . ALA A 1 260 ? 0.041 -13.515 -13.264 1.00 87.69 260 ALA A C 1
ATOM 2113 O O . ALA A 1 260 ? 0.594 -12.714 -14.013 1.00 87.69 260 ALA A O 1
ATOM 2114 N N . ARG A 1 261 ? -1.196 -13.968 -13.498 1.00 89.56 261 ARG A N 1
ATOM 2115 C CA . ARG A 1 261 ? -2.041 -13.464 -14.591 1.00 89.56 261 ARG A CA 1
ATOM 2116 C C . ARG A 1 261 ? -2.438 -12.012 -14.362 1.00 89.56 261 ARG A C 1
ATOM 2118 O O . ARG A 1 261 ? -2.482 -11.254 -15.321 1.00 89.56 261 ARG A O 1
ATOM 2125 N N . ILE A 1 262 ? -2.654 -11.616 -13.109 1.00 89.38 262 ILE A N 1
ATOM 2126 C CA . ILE A 1 262 ? -2.953 -10.228 -12.742 1.00 89.38 262 ILE A CA 1
ATOM 2127 C C . ILE A 1 262 ? -1.679 -9.379 -12.752 1.00 89.38 262 ILE A C 1
ATOM 2129 O O . ILE A 1 262 ? -1.724 -8.241 -13.209 1.00 89.38 262 ILE A O 1
ATOM 2133 N N . ARG A 1 263 ? -0.537 -9.924 -12.304 1.00 89.56 263 ARG A N 1
ATOM 2134 C CA . ARG A 1 263 ? 0.728 -9.166 -12.228 1.00 89.56 263 ARG A CA 1
ATOM 2135 C C . ARG A 1 263 ? 1.454 -8.995 -13.560 1.00 89.56 263 ARG A C 1
ATOM 2137 O O . ARG A 1 263 ? 2.116 -7.990 -13.783 1.00 89.56 263 ARG A O 1
ATOM 2144 N N . TYR A 1 264 ? 1.400 -10.008 -14.418 1.00 91.25 264 TYR A N 1
ATOM 2145 C CA . TYR A 1 264 ? 2.217 -10.073 -15.632 1.00 91.25 264 TYR A CA 1
ATOM 2146 C C . TYR A 1 264 ? 1.391 -10.261 -16.909 1.00 91.25 264 TYR A C 1
ATOM 2148 O O . TYR A 1 264 ? 1.971 -10.333 -17.994 1.00 91.25 264 TYR A O 1
ATOM 2156 N N . GLY A 1 265 ? 0.062 -10.381 -16.812 1.00 91.50 265 GLY A N 1
ATOM 2157 C CA . GLY A 1 265 ? -0.821 -10.539 -17.967 1.00 91.50 265 GLY A CA 1
ATOM 2158 C C . GLY A 1 265 ? -0.408 -11.712 -18.863 1.00 91.50 265 GLY A C 1
ATOM 2159 O O . GLY A 1 265 ? -0.227 -12.851 -18.410 1.00 91.50 265 GLY A O 1
ATOM 2160 N N . ALA A 1 266 ? -0.187 -11.412 -20.145 1.00 92.81 266 ALA A N 1
ATOM 2161 C CA . ALA A 1 266 ? 0.274 -12.370 -21.154 1.00 92.81 266 ALA A CA 1
ATOM 2162 C C . ALA A 1 266 ? 1.647 -13.004 -20.833 1.00 92.81 266 ALA A C 1
ATOM 2164 O O . ALA A 1 266 ? 1.970 -14.084 -21.330 1.00 92.81 266 ALA A O 1
ATOM 2165 N N . PHE A 1 267 ? 2.452 -12.375 -19.970 1.00 93.31 267 PHE A N 1
ATOM 2166 C CA . PHE A 1 267 ? 3.766 -12.872 -19.553 1.00 93.31 267 PHE A CA 1
ATOM 2167 C C . PHE A 1 267 ? 3.723 -13.753 -18.298 1.00 93.31 267 PHE A C 1
ATOM 2169 O O . PHE A 1 267 ? 4.769 -14.203 -17.834 1.00 93.31 267 PHE A O 1
ATOM 2176 N N . SER A 1 268 ? 2.537 -14.069 -17.772 1.00 93.56 268 SER A N 1
ATOM 2177 C CA . SER A 1 268 ? 2.360 -14.929 -16.590 1.00 93.56 268 SER A CA 1
ATOM 2178 C C . SER A 1 268 ? 3.069 -16.288 -16.690 1.00 93.56 268 SER A C 1
ATOM 2180 O O . SER A 1 268 ? 3.596 -16.777 -15.690 1.00 93.56 268 SER A O 1
ATOM 2182 N N . ARG A 1 269 ? 3.208 -16.864 -17.894 1.00 95.25 269 ARG A N 1
ATOM 2183 C CA . ARG A 1 269 ? 3.990 -18.099 -18.124 1.00 95.25 269 ARG A CA 1
ATOM 2184 C C . ARG A 1 269 ? 5.470 -17.987 -17.725 1.00 95.25 269 ARG A C 1
ATOM 2186 O O . ARG A 1 269 ? 6.099 -18.995 -17.418 1.00 95.25 269 ARG A O 1
ATOM 2193 N N . PHE A 1 270 ? 6.018 -16.773 -17.689 1.00 94.31 270 PHE A N 1
ATOM 2194 C CA . PHE A 1 270 ? 7.402 -16.490 -17.300 1.00 94.31 270 PHE A CA 1
ATOM 2195 C C . PHE A 1 270 ? 7.553 -16.087 -15.828 1.00 94.31 270 PHE A C 1
ATOM 2197 O O . PHE A 1 270 ? 8.657 -15.726 -15.416 1.00 94.31 270 PHE A O 1
ATOM 2204 N N . GLN A 1 271 ? 6.494 -16.185 -15.012 1.00 92.31 271 GLN A N 1
ATOM 2205 C CA . GLN A 1 271 ? 6.494 -15.757 -13.604 1.00 92.31 271 GLN A CA 1
ATOM 2206 C C . GLN A 1 271 ? 7.716 -16.240 -12.810 1.00 92.31 271 GLN A C 1
ATOM 2208 O O . GLN A 1 271 ? 8.301 -15.472 -12.058 1.00 92.31 271 GLN A O 1
ATOM 2213 N N . ARG A 1 272 ? 8.175 -17.480 -13.039 1.00 90.06 272 ARG A N 1
ATOM 2214 C CA . ARG A 1 272 ? 9.311 -18.081 -12.319 1.00 90.06 272 ARG A CA 1
ATOM 2215 C C . ARG A 1 272 ? 10.623 -17.316 -12.514 1.00 90.06 272 ARG A C 1
ATOM 2217 O O . ARG A 1 272 ? 11.498 -17.397 -11.657 1.00 90.06 272 ARG A O 1
ATOM 2224 N N . TYR A 1 273 ? 10.773 -16.628 -13.642 1.00 92.94 273 TYR A N 1
ATOM 2225 C CA . TYR A 1 273 ? 11.928 -15.786 -13.943 1.00 92.94 273 TYR A CA 1
ATOM 2226 C C . TYR A 1 273 ? 11.681 -14.352 -13.478 1.00 92.94 273 TYR A C 1
ATOM 2228 O O . TYR A 1 273 ? 12.544 -13.768 -12.828 1.00 92.94 273 TYR A O 1
ATOM 2236 N N . LEU A 1 274 ? 10.486 -13.815 -13.745 1.00 90.25 274 LEU A N 1
ATOM 2237 C CA . LEU A 1 274 ? 10.119 -12.445 -13.376 1.00 90.25 274 LEU A CA 1
ATOM 2238 C C . LEU A 1 274 ? 10.117 -12.231 -11.855 1.00 90.25 274 LEU A C 1
ATOM 2240 O O . LEU A 1 274 ? 10.568 -11.195 -11.375 1.00 90.25 274 LEU A O 1
ATOM 2244 N N . ASP A 1 275 ? 9.702 -13.235 -11.081 1.00 86.75 275 ASP A N 1
ATOM 2245 C CA . ASP A 1 275 ? 9.691 -13.182 -9.616 1.00 86.75 275 ASP A CA 1
ATOM 2246 C C . ASP A 1 275 ? 11.088 -13.222 -8.986 1.00 86.75 275 ASP A C 1
ATOM 2248 O O . ASP A 1 275 ? 11.233 -12.850 -7.823 1.00 86.75 275 ASP A O 1
ATOM 2252 N N . LYS A 1 276 ? 12.118 -13.620 -9.746 1.00 88.38 276 LYS A N 1
ATOM 2253 C CA . LYS A 1 276 ? 13.522 -13.579 -9.307 1.00 88.38 276 LYS A CA 1
ATOM 2254 C C . LYS A 1 276 ? 14.188 -12.226 -9.558 1.00 88.38 276 LYS A C 1
ATOM 2256 O O . LYS A 1 276 ? 15.309 -12.016 -9.098 1.00 88.38 276 LYS A O 1
ATOM 2261 N N . LEU A 1 277 ? 13.539 -11.324 -10.297 1.00 86.69 277 LEU A N 1
ATOM 2262 C CA . LEU A 1 277 ? 14.076 -9.990 -10.544 1.00 86.69 277 LEU A CA 1
ATOM 2263 C C . LEU A 1 277 ? 14.114 -9.175 -9.242 1.00 86.69 277 LEU A C 1
ATOM 2265 O O . LEU A 1 277 ? 13.269 -9.374 -8.361 1.00 86.69 277 LEU A O 1
ATOM 2269 N N . PRO A 1 278 ? 15.048 -8.213 -9.111 1.00 83.94 278 PRO A N 1
ATOM 2270 C CA . PRO A 1 278 ? 15.054 -7.320 -7.961 1.00 83.94 278 PRO A CA 1
ATOM 2271 C C . PRO A 1 278 ? 13.710 -6.590 -7.817 1.00 83.94 278 PRO A C 1
ATOM 2273 O O . PRO A 1 278 ? 13.032 -6.289 -8.802 1.00 83.94 278 PRO A O 1
ATOM 2276 N N . SER A 1 279 ? 13.323 -6.277 -6.579 1.00 77.81 279 SER A N 1
ATOM 2277 C CA . SER A 1 279 ? 11.976 -5.787 -6.246 1.00 77.81 279 SER A CA 1
ATOM 2278 C C . SER A 1 279 ? 11.544 -4.547 -7.036 1.00 77.81 279 SER A C 1
ATOM 2280 O O . SER A 1 279 ? 10.371 -4.435 -7.386 1.00 77.81 279 SER A O 1
ATOM 2282 N N . VAL A 1 280 ? 12.477 -3.642 -7.348 1.00 76.19 280 VAL A N 1
ATOM 2283 C CA . VAL A 1 280 ? 12.220 -2.438 -8.154 1.00 76.19 280 VAL A CA 1
ATOM 2284 C C . VAL A 1 280 ? 11.776 -2.809 -9.570 1.00 76.19 280 VAL A C 1
ATOM 2286 O O . VAL A 1 280 ? 10.728 -2.349 -10.015 1.00 76.19 280 VAL A O 1
ATOM 2289 N N . TRP A 1 281 ? 12.500 -3.712 -10.233 1.00 81.88 281 TRP A N 1
ATOM 2290 C CA . TRP A 1 281 ? 12.160 -4.200 -11.573 1.00 81.88 281 TRP A CA 1
ATOM 2291 C C . TRP A 1 281 ? 10.832 -4.941 -11.586 1.00 81.88 281 TRP A C 1
ATOM 2293 O O . TRP A 1 281 ? 9.995 -4.700 -12.450 1.00 81.88 281 TRP A O 1
ATOM 2303 N N . ARG A 1 282 ? 10.603 -5.799 -10.587 1.00 85.75 282 ARG A N 1
ATOM 2304 C CA . ARG A 1 282 ? 9.341 -6.528 -10.449 1.00 85.75 282 ARG A CA 1
ATOM 2305 C C . ARG A 1 282 ? 8.146 -5.579 -10.316 1.00 85.75 282 ARG A C 1
ATOM 2307 O O . ARG A 1 282 ? 7.109 -5.830 -10.922 1.00 85.75 282 ARG A O 1
ATOM 2314 N N . ARG A 1 283 ? 8.288 -4.483 -9.559 1.00 82.62 283 ARG A N 1
ATOM 2315 C CA . ARG A 1 283 ? 7.251 -3.442 -9.443 1.00 82.62 283 ARG A CA 1
ATOM 2316 C C . ARG A 1 283 ? 7.036 -2.697 -10.757 1.00 82.62 283 ARG A C 1
ATOM 2318 O O . ARG A 1 283 ? 5.887 -2.536 -11.144 1.00 82.62 283 ARG A O 1
ATOM 2325 N N . GLY A 1 284 ? 8.107 -2.317 -11.454 1.00 84.44 284 GLY A N 1
ATOM 2326 C CA . GLY A 1 284 ? 8.007 -1.654 -12.757 1.00 84.44 284 GLY A CA 1
ATOM 2327 C C . GLY A 1 284 ? 7.328 -2.529 -13.814 1.00 84.44 284 GLY A C 1
ATOM 2328 O O . GLY A 1 284 ? 6.455 -2.065 -14.537 1.00 84.44 284 GLY A O 1
ATOM 2329 N N . LEU A 1 285 ? 7.655 -3.823 -13.856 1.00 87.38 285 LEU A N 1
ATOM 2330 C CA . LEU A 1 285 ? 6.987 -4.776 -14.745 1.00 87.38 285 LEU A CA 1
ATOM 2331 C C . LEU A 1 285 ? 5.521 -4.984 -14.377 1.00 87.38 285 LEU A C 1
ATOM 2333 O O . LEU A 1 285 ? 4.683 -5.010 -15.270 1.00 87.38 285 LEU A O 1
ATOM 2337 N N . ASN A 1 286 ? 5.206 -5.095 -13.085 1.00 86.06 286 ASN A N 1
ATOM 2338 C CA . ASN A 1 286 ? 3.819 -5.171 -12.630 1.00 86.06 286 ASN A CA 1
ATOM 2339 C C . ASN A 1 286 ? 3.031 -3.907 -13.013 1.00 86.06 286 ASN A C 1
ATOM 2341 O O . ASN A 1 286 ? 1.892 -4.002 -13.443 1.00 86.06 286 ASN A O 1
ATOM 2345 N N . TYR A 1 287 ? 3.649 -2.727 -12.926 1.00 86.62 287 TYR A N 1
ATOM 2346 C CA . TYR A 1 287 ? 3.028 -1.476 -13.364 1.00 86.62 287 TYR A CA 1
ATOM 2347 C C . TYR A 1 287 ? 2.733 -1.458 -14.872 1.00 86.62 287 TYR A C 1
ATOM 2349 O O . TYR A 1 287 ? 1.666 -1.017 -15.289 1.00 86.62 287 TYR A O 1
ATOM 2357 N N . LEU A 1 288 ? 3.672 -1.943 -15.691 1.00 89.25 288 LEU A N 1
ATOM 2358 C CA . LEU A 1 288 ? 3.542 -1.934 -17.151 1.00 89.25 288 LEU A CA 1
ATOM 2359 C C . LEU A 1 288 ? 2.598 -3.017 -17.687 1.00 89.25 288 LEU A C 1
ATOM 2361 O O . LEU A 1 288 ? 1.904 -2.787 -18.674 1.00 89.25 288 LEU A O 1
ATOM 2365 N N . LEU A 1 289 ? 2.624 -4.208 -17.087 1.00 91.12 289 LEU A N 1
ATOM 2366 C CA . LEU A 1 289 ? 1.980 -5.412 -17.625 1.00 91.12 289 LEU A CA 1
ATOM 2367 C C . LEU A 1 289 ? 0.765 -5.868 -16.818 1.00 91.12 289 LEU A C 1
ATOM 2369 O O . LEU A 1 289 ? -0.038 -6.653 -17.323 1.00 91.12 289 LEU A O 1
ATOM 2373 N N . GLY A 1 290 ? 0.683 -5.454 -15.558 1.00 89.44 290 GLY A N 1
ATOM 2374 C CA . GLY A 1 290 ? -0.334 -5.894 -14.622 1.00 89.44 290 GLY A CA 1
ATOM 2375 C C . GLY A 1 290 ? -1.527 -4.951 -14.544 1.00 89.44 290 GLY A C 1
ATOM 2376 O O . GLY A 1 290 ? -1.648 -3.968 -15.281 1.00 89.44 290 GLY A O 1
ATOM 2377 N N . ARG A 1 291 ? -2.438 -5.261 -13.620 1.00 89.56 291 ARG A N 1
ATOM 2378 C CA . ARG A 1 291 ? -3.562 -4.375 -13.309 1.00 89.56 291 ARG A CA 1
ATOM 2379 C C . ARG A 1 291 ? -3.048 -3.070 -12.697 1.00 89.56 291 ARG A C 1
ATOM 2381 O O . ARG A 1 291 ? -2.208 -3.074 -11.799 1.00 89.56 291 ARG A O 1
ATOM 2388 N N . ARG A 1 292 ? -3.603 -1.951 -13.158 1.00 87.69 292 ARG A N 1
ATOM 2389 C CA . ARG A 1 292 ? -3.323 -0.626 -12.604 1.00 87.69 292 ARG A CA 1
ATOM 2390 C C . ARG A 1 292 ? -3.962 -0.504 -11.225 1.00 87.69 292 ARG A C 1
ATOM 2392 O O . ARG A 1 292 ? -5.178 -0.544 -11.110 1.00 87.69 292 ARG A O 1
ATOM 2399 N N . ASP A 1 293 ? -3.133 -0.340 -10.203 1.00 88.06 293 ASP A N 1
ATOM 2400 C CA . ASP A 1 293 ? -3.592 0.077 -8.881 1.00 88.06 293 ASP A CA 1
ATOM 2401 C C . ASP A 1 293 ? -3.595 1.604 -8.786 1.00 88.06 293 ASP A C 1
ATOM 2403 O O . ASP A 1 293 ? -2.751 2.273 -9.404 1.00 88.06 293 ASP A O 1
ATOM 2407 N N . PHE A 1 294 ? -4.496 2.129 -7.959 1.00 93.25 294 PHE A N 1
ATOM 2408 C CA . PHE A 1 294 ? -4.549 3.538 -7.612 1.00 93.25 294 PHE A CA 1
ATOM 2409 C C . PHE A 1 294 ? -4.179 3.752 -6.143 1.00 93.25 294 PHE A C 1
ATOM 2411 O O . PHE A 1 294 ? -4.347 2.876 -5.286 1.00 93.25 294 PHE A O 1
ATOM 2418 N N . LEU A 1 295 ? -3.634 4.933 -5.875 1.00 94.81 295 LEU A N 1
ATOM 2419 C CA . LEU A 1 295 ? -3.481 5.482 -4.540 1.00 94.81 295 LEU A CA 1
ATOM 2420 C C . LEU A 1 295 ? -4.291 6.764 -4.470 1.00 94.81 295 LEU A C 1
ATOM 2422 O O . LEU A 1 295 ? -4.083 7.651 -5.294 1.00 94.81 295 LEU A O 1
ATOM 2426 N N . MET A 1 296 ? -5.182 6.866 -3.495 1.00 97.25 296 MET A N 1
ATOM 2427 C CA . MET A 1 296 ? -5.846 8.129 -3.206 1.00 97.25 296 MET A CA 1
ATOM 2428 C C . MET A 1 296 ? -5.006 8.896 -2.191 1.00 97.25 296 MET A C 1
ATOM 2430 O O . MET A 1 296 ? -4.719 8.368 -1.121 1.00 97.25 296 MET A O 1
ATOM 2434 N N . HIS A 1 297 ? -4.579 10.102 -2.533 1.00 97.31 297 HIS A N 1
ATOM 2435 C CA . HIS A 1 297 ? -3.777 10.984 -1.692 1.00 97.31 297 HIS A CA 1
ATOM 2436 C C . HIS A 1 297 ? -4.669 12.087 -1.136 1.00 97.31 297 HIS A C 1
ATOM 2438 O O . HIS A 1 297 ? -5.304 12.806 -1.908 1.00 97.31 297 HIS A O 1
ATOM 2444 N N . TYR A 1 298 ? -4.734 12.185 0.192 1.00 97.62 298 TYR A N 1
ATOM 2445 C CA . TYR A 1 298 ? -5.438 13.276 0.857 1.00 97.62 298 TYR A CA 1
ATOM 2446 C C . TYR A 1 298 ? -4.553 14.527 0.862 1.00 97.62 298 TYR A C 1
ATOM 2448 O O . TYR A 1 298 ? -3.465 14.508 1.446 1.00 97.62 298 TYR A O 1
ATOM 2456 N N . VAL A 1 299 ? -5.001 15.576 0.171 1.00 97.12 299 VAL A N 1
ATOM 2457 C CA . VAL A 1 299 ? -4.264 16.827 -0.040 1.00 97.12 299 VAL A CA 1
ATOM 2458 C C . VAL A 1 299 ? -4.847 17.920 0.840 1.00 97.12 299 VAL A C 1
ATOM 2460 O O . VAL A 1 299 ? -6.041 18.189 0.794 1.00 97.12 299 VAL A O 1
ATOM 2463 N N . ASP A 1 300 ? -4.003 18.582 1.620 1.00 95.81 300 ASP A N 1
ATOM 2464 C CA . ASP A 1 300 ? -4.411 19.668 2.507 1.00 95.81 300 ASP A CA 1
ATOM 2465 C C . ASP A 1 300 ? -3.212 20.538 2.928 1.00 95.81 300 ASP A C 1
ATOM 2467 O O . ASP A 1 300 ? -2.153 20.531 2.296 1.00 95.81 300 ASP A O 1
ATOM 2471 N N . LYS A 1 301 ? -3.364 21.295 4.021 1.00 94.88 301 LYS A N 1
ATOM 2472 C CA . LYS A 1 301 ? -2.307 22.149 4.582 1.00 94.88 301 LYS A CA 1
ATOM 2473 C C . LYS A 1 301 ? -1.066 21.381 5.070 1.00 94.88 301 LYS A C 1
ATOM 2475 O O . LYS A 1 301 ? -0.002 21.985 5.168 1.00 94.88 301 LYS A O 1
ATOM 2480 N N . PHE A 1 302 ? -1.178 20.085 5.372 1.00 94.00 302 PHE A N 1
ATOM 2481 C CA . PHE A 1 302 ? -0.061 19.248 5.826 1.00 94.00 302 PHE A CA 1
ATOM 2482 C C . PHE A 1 302 ? 0.531 18.387 4.702 1.00 94.00 302 PHE A C 1
ATOM 2484 O O . PHE A 1 302 ? 1.698 18.003 4.783 1.00 94.00 302 PHE A O 1
ATOM 2491 N N . SER A 1 303 ? -0.242 18.088 3.652 1.00 94.50 303 SER A N 1
ATOM 2492 C CA . SER A 1 303 ? 0.215 17.335 2.482 1.00 94.50 303 SER A CA 1
ATOM 2493 C C . SER A 1 303 ? -0.118 18.064 1.185 1.00 94.50 303 SER A C 1
ATOM 2495 O O . SER A 1 303 ? -1.248 18.016 0.711 1.00 94.50 303 SER A O 1
ATOM 2497 N N . GLY A 1 304 ? 0.878 18.722 0.589 1.00 94.81 304 GLY A N 1
ATOM 2498 C CA . GLY A 1 304 ? 0.710 19.391 -0.701 1.00 94.81 304 GLY A CA 1
ATOM 2499 C C . GLY A 1 304 ? 0.491 18.410 -1.858 1.00 94.81 304 GLY A C 1
ATOM 2500 O O . GLY A 1 304 ? 0.899 17.253 -1.786 1.00 94.81 304 GLY A O 1
ATOM 2501 N N . SER A 1 305 ? -0.124 18.897 -2.939 1.00 95.81 305 SER A N 1
ATOM 2502 C CA . SER A 1 305 ? -0.311 18.143 -4.189 1.00 95.81 305 SER A CA 1
ATOM 2503 C C . SER A 1 305 ? 1.021 17.600 -4.727 1.00 95.81 305 SER A C 1
ATOM 2505 O O . SER A 1 305 ? 2.035 18.291 -4.704 1.00 95.81 305 SER A O 1
ATOM 2507 N N . LEU A 1 306 ? 0.992 16.372 -5.246 1.00 94.75 306 LEU A N 1
ATOM 2508 C CA . LEU A 1 306 ? 2.091 15.663 -5.911 1.00 94.75 306 LEU A CA 1
ATOM 2509 C C . LEU A 1 306 ? 1.868 15.543 -7.426 1.00 94.75 306 LEU A C 1
ATOM 2511 O O . LEU A 1 306 ? 2.559 14.783 -8.119 1.00 94.75 306 LEU A O 1
ATOM 2515 N N . ARG A 1 307 ? 0.861 16.238 -7.964 1.00 94.19 307 ARG A N 1
ATOM 2516 C CA . ARG A 1 307 ? 0.406 16.077 -9.345 1.00 94.19 307 ARG A CA 1
ATOM 2517 C C . ARG A 1 307 ? 1.515 16.385 -10.343 1.00 94.19 307 ARG A C 1
ATOM 2519 O O . ARG A 1 307 ? 1.716 15.618 -11.287 1.00 94.19 307 ARG A O 1
ATOM 2526 N N . MET A 1 308 ? 2.235 17.487 -10.146 1.00 94.31 308 MET A N 1
ATOM 2527 C CA . MET A 1 308 ? 3.300 17.905 -11.060 1.00 94.31 308 MET A CA 1
ATOM 2528 C C . MET A 1 308 ? 4.500 16.962 -10.988 1.00 94.31 308 MET A C 1
ATOM 2530 O O . MET A 1 308 ? 5.006 16.525 -12.023 1.00 94.31 308 MET A O 1
ATOM 2534 N N . GLU A 1 309 ? 4.903 16.572 -9.784 1.00 93.75 309 GLU A N 1
ATOM 2535 C CA . GLU A 1 309 ? 5.977 15.621 -9.527 1.00 93.75 309 GLU A CA 1
ATOM 2536 C C . GLU A 1 309 ? 5.651 14.257 -10.144 1.00 93.75 309 GLU A C 1
ATOM 2538 O O . GLU A 1 309 ? 6.510 13.649 -10.783 1.00 93.75 309 GLU A O 1
ATOM 2543 N N . SER A 1 310 ? 4.400 13.795 -10.032 1.00 93.00 310 SER A N 1
ATOM 2544 C CA . SER A 1 310 ? 3.944 12.550 -10.657 1.00 93.00 310 SER A CA 1
ATOM 2545 C C . SER A 1 310 ? 3.953 12.633 -12.184 1.00 93.00 310 SER A C 1
ATOM 2547 O O . SER A 1 310 ? 4.428 11.700 -12.837 1.00 93.00 310 SER A O 1
ATOM 2549 N N . ILE A 1 311 ? 3.508 13.748 -12.776 1.00 94.25 311 ILE A N 1
ATOM 2550 C CA . ILE A 1 311 ? 3.556 13.953 -14.235 1.00 94.25 311 ILE A CA 1
ATOM 2551 C C . ILE A 1 311 ? 5.002 13.922 -14.738 1.00 94.25 311 ILE A C 1
ATOM 2553 O O . ILE A 1 311 ? 5.295 13.229 -15.717 1.00 94.25 311 ILE A O 1
ATOM 2557 N N . ILE A 1 312 ? 5.913 14.629 -14.065 1.00 93.62 312 ILE A N 1
ATOM 2558 C CA . ILE A 1 312 ? 7.336 14.665 -14.424 1.00 93.62 312 ILE A CA 1
ATOM 2559 C C . ILE A 1 312 ? 7.947 13.267 -14.287 1.00 93.62 312 ILE A C 1
ATOM 2561 O O . ILE A 1 312 ? 8.594 12.783 -15.220 1.00 93.62 312 ILE A O 1
ATOM 2565 N N . ALA A 1 313 ? 7.697 12.587 -13.165 1.00 92.12 313 ALA A N 1
ATOM 2566 C CA . ALA A 1 313 ? 8.229 11.256 -12.903 1.00 92.12 313 ALA A CA 1
ATOM 2567 C C . ALA A 1 313 ? 7.758 10.223 -13.931 1.00 92.12 313 ALA A C 1
ATOM 2569 O O . ALA A 1 313 ? 8.572 9.476 -14.478 1.00 92.12 313 ALA A O 1
ATOM 2570 N N . ARG A 1 314 ? 6.462 10.221 -14.266 1.00 92.69 314 ARG A N 1
ATOM 2571 C CA . ARG A 1 314 ? 5.912 9.337 -15.302 1.00 92.69 314 ARG A CA 1
ATOM 2572 C C . ARG A 1 314 ? 6.450 9.671 -16.685 1.00 92.69 314 ARG A C 1
ATOM 2574 O O . ARG A 1 314 ? 6.801 8.756 -17.421 1.00 92.69 314 ARG A O 1
ATOM 2581 N N . SER A 1 315 ? 6.550 10.951 -17.037 1.00 93.56 315 SER A N 1
ATOM 2582 C CA . SER A 1 315 ? 7.079 11.373 -18.341 1.00 93.56 315 SER A CA 1
ATOM 2583 C C . SER A 1 315 ? 8.519 10.904 -18.532 1.00 93.56 315 SER A C 1
ATOM 2585 O O . SER A 1 315 ? 8.847 10.323 -19.565 1.00 93.56 315 SER A O 1
ATOM 2587 N N . LEU A 1 316 ? 9.362 11.072 -17.511 1.00 92.44 316 LEU A N 1
ATOM 2588 C CA . LEU A 1 316 ? 10.743 10.588 -17.523 1.00 92.44 316 LEU A CA 1
ATOM 2589 C C . LEU A 1 316 ? 10.823 9.057 -17.550 1.00 92.44 316 LEU A C 1
ATOM 2591 O O . LEU A 1 316 ? 11.655 8.508 -18.270 1.00 92.44 316 LEU A O 1
ATOM 2595 N N . PHE A 1 317 ? 9.940 8.360 -16.833 1.00 91.75 317 PHE A N 1
ATOM 2596 C CA . PHE A 1 317 ? 9.855 6.902 -16.895 1.00 91.75 317 PHE A CA 1
ATOM 2597 C C . PHE A 1 317 ? 9.463 6.403 -18.293 1.00 91.75 317 PHE A C 1
ATOM 2599 O O . PHE A 1 317 ? 10.139 5.537 -18.841 1.00 91.75 317 PHE A O 1
ATOM 2606 N N . TYR A 1 318 ? 8.427 6.968 -18.918 1.00 92.69 318 TYR A N 1
ATOM 2607 C CA . TYR A 1 318 ? 8.032 6.586 -20.277 1.00 92.69 318 TYR A CA 1
ATOM 2608 C C . TYR A 1 318 ? 9.096 6.942 -21.312 1.00 92.69 318 TYR A C 1
ATOM 2610 O O . TYR A 1 318 ? 9.355 6.141 -22.210 1.00 92.69 318 TYR A O 1
ATOM 2618 N N . PHE A 1 319 ? 9.749 8.096 -21.165 1.00 93.94 319 PHE A N 1
ATOM 2619 C CA . PHE A 1 319 ? 10.885 8.466 -22.001 1.00 93.94 319 PHE A CA 1
ATOM 2620 C C . PHE A 1 319 ? 12.023 7.446 -21.875 1.00 93.94 319 PHE A C 1
ATOM 2622 O O . PHE A 1 319 ? 12.532 6.987 -22.892 1.00 93.94 319 PHE A O 1
ATOM 2629 N N . PHE A 1 320 ? 12.360 7.019 -20.655 1.00 92.56 320 PHE A N 1
ATOM 2630 C CA . PHE A 1 320 ? 13.355 5.973 -20.410 1.00 92.56 320 PHE A CA 1
ATOM 2631 C C . PHE A 1 320 ? 12.980 4.642 -21.072 1.00 92.56 320 PHE A C 1
ATOM 2633 O O . PHE A 1 320 ? 13.799 4.050 -21.768 1.00 92.56 320 PHE A O 1
ATOM 2640 N N . ILE A 1 321 ? 11.730 4.185 -20.938 1.00 90.75 321 ILE A N 1
ATOM 2641 C CA . ILE A 1 321 ? 11.272 2.955 -21.604 1.00 90.75 321 ILE A CA 1
ATOM 2642 C C . ILE A 1 321 ? 11.351 3.086 -23.131 1.00 90.75 321 ILE A C 1
ATOM 2644 O O . ILE A 1 321 ? 11.860 2.187 -23.804 1.00 90.75 321 ILE A O 1
ATOM 2648 N N . PHE A 1 322 ? 10.882 4.203 -23.689 1.00 93.81 322 PHE A N 1
ATOM 2649 C CA . PHE A 1 322 ? 10.940 4.465 -25.128 1.00 93.81 322 PHE A CA 1
ATOM 2650 C C . PHE A 1 322 ? 12.383 4.496 -25.649 1.00 93.81 322 PHE A C 1
ATOM 2652 O O . PHE A 1 322 ? 12.691 3.921 -26.697 1.00 93.81 322 PHE A O 1
ATOM 2659 N N . SER A 1 323 ? 13.270 5.141 -24.899 1.00 93.81 323 SER A N 1
ATOM 2660 C CA . SER A 1 323 ? 14.689 5.265 -25.203 1.00 93.81 323 SER A CA 1
ATOM 2661 C C . SER A 1 323 ? 15.401 3.906 -25.154 1.00 93.81 323 SER A C 1
ATOM 2663 O O . SER A 1 323 ? 16.075 3.543 -26.119 1.00 93.81 323 SER A O 1
ATOM 2665 N N . LEU A 1 324 ? 15.121 3.067 -24.148 1.00 91.94 324 LEU A N 1
ATOM 2666 C CA . LEU A 1 324 ? 15.628 1.691 -24.077 1.00 91.94 324 LEU A CA 1
ATOM 2667 C C . LEU A 1 324 ? 15.200 0.839 -25.281 1.00 91.94 324 LEU A C 1
ATOM 2669 O O . LEU A 1 324 ? 16.024 0.138 -25.874 1.00 91.94 324 LEU A O 1
ATOM 2673 N N . VAL A 1 325 ? 13.920 0.901 -25.666 1.00 92.31 325 VAL A N 1
ATOM 2674 C CA . VAL A 1 325 ? 13.406 0.178 -26.843 1.00 92.31 325 VAL A CA 1
ATOM 2675 C C . VAL A 1 325 ? 14.092 0.674 -28.116 1.00 92.31 325 VAL A C 1
ATOM 2677 O O . VAL A 1 325 ? 14.546 -0.132 -28.932 1.00 92.31 325 VAL A O 1
ATOM 2680 N N . SER A 1 326 ? 14.227 1.992 -28.262 1.00 92.00 326 SER A N 1
ATOM 2681 C CA . SER A 1 326 ? 14.897 2.619 -29.403 1.00 92.00 326 SER A CA 1
ATOM 2682 C C . SER A 1 326 ? 16.364 2.193 -29.498 1.00 92.00 326 SER A C 1
ATOM 2684 O O . SER A 1 326 ? 16.819 1.785 -30.567 1.00 92.00 326 SER A O 1
ATOM 2686 N N . THR A 1 327 ? 17.090 2.199 -28.378 1.00 92.75 327 THR A N 1
ATOM 2687 C CA . THR A 1 327 ? 18.467 1.702 -28.278 1.00 92.75 327 THR A CA 1
ATOM 2688 C C . THR A 1 327 ? 18.557 0.237 -28.693 1.00 92.75 327 THR A C 1
ATOM 2690 O O . THR A 1 327 ? 19.410 -0.114 -29.508 1.00 92.75 327 THR A O 1
ATOM 2693 N N . GLY A 1 328 ? 17.651 -0.618 -28.208 1.00 92.69 328 GLY A N 1
ATOM 2694 C CA . GLY A 1 328 ? 17.591 -2.028 -28.597 1.00 92.69 328 GLY A CA 1
ATOM 2695 C C . GLY A 1 328 ? 17.423 -2.219 -30.108 1.00 92.69 328 GLY A C 1
ATOM 2696 O O . GLY A 1 328 ? 18.169 -2.982 -30.723 1.00 92.69 328 GLY A O 1
ATOM 2697 N N . ILE A 1 329 ? 16.508 -1.470 -30.730 1.00 92.38 329 ILE A N 1
ATOM 2698 C CA . ILE A 1 329 ? 16.295 -1.493 -32.186 1.00 92.38 329 ILE A CA 1
ATOM 2699 C C . ILE A 1 329 ? 17.557 -1.035 -32.931 1.00 92.38 329 ILE A C 1
ATOM 2701 O O . ILE A 1 329 ? 17.981 -1.689 -33.886 1.00 92.38 329 ILE A O 1
ATOM 2705 N N . LEU A 1 330 ? 18.194 0.055 -32.493 1.00 91.25 330 LEU A N 1
ATOM 2706 C CA . LEU A 1 330 ? 19.422 0.564 -33.112 1.00 91.25 330 LEU A CA 1
ATOM 2707 C C . LEU A 1 330 ? 20.580 -0.437 -33.011 1.00 91.25 330 LEU A C 1
ATOM 2709 O O . LEU A 1 330 ? 21.329 -0.600 -33.976 1.00 91.25 330 LEU A O 1
ATOM 2713 N N . LEU A 1 331 ? 20.710 -1.136 -31.881 1.00 92.00 331 LEU A N 1
ATOM 2714 C CA . LEU A 1 331 ? 21.705 -2.192 -31.696 1.00 92.00 331 LEU A CA 1
ATOM 2715 C C . LEU A 1 331 ? 21.442 -3.389 -32.616 1.00 92.00 331 LEU A C 1
ATOM 2717 O O . LEU A 1 331 ? 22.384 -3.895 -33.222 1.00 92.00 331 LEU A O 1
ATOM 2721 N N . ILE A 1 332 ? 20.180 -3.797 -32.789 1.00 93.62 332 ILE A N 1
ATOM 2722 C CA . ILE A 1 332 ? 19.802 -4.849 -33.746 1.00 93.62 332 ILE A CA 1
ATOM 2723 C C . ILE A 1 332 ? 20.159 -4.426 -35.175 1.00 93.62 332 ILE A C 1
ATOM 2725 O O . ILE A 1 332 ? 20.787 -5.192 -35.900 1.00 93.62 332 ILE A O 1
ATOM 2729 N N . ILE A 1 333 ? 19.829 -3.196 -35.582 1.00 90.06 333 ILE A N 1
ATOM 2730 C CA . ILE A 1 333 ? 20.181 -2.670 -36.912 1.00 90.06 333 ILE A CA 1
ATOM 2731 C C . ILE A 1 333 ? 21.703 -2.664 -37.104 1.00 90.06 333 ILE A C 1
ATOM 2733 O O . ILE A 1 333 ? 22.201 -3.094 -38.148 1.00 90.06 333 ILE A O 1
ATOM 2737 N N . LEU A 1 334 ? 22.454 -2.202 -36.101 1.00 91.56 334 LEU A N 1
ATOM 2738 C CA . LEU A 1 334 ? 23.914 -2.189 -36.135 1.00 91.56 334 LEU A CA 1
ATOM 2739 C C . LEU A 1 334 ? 24.478 -3.613 -36.260 1.00 91.56 334 LEU A C 1
ATOM 2741 O O . LEU A 1 334 ? 25.351 -3.841 -37.100 1.00 91.56 334 LEU A O 1
ATOM 2745 N N . PHE A 1 335 ? 23.947 -4.567 -35.496 1.00 94.44 335 PHE A N 1
ATOM 2746 C CA . PHE A 1 335 ? 24.328 -5.977 -35.555 1.00 94.44 335 PHE A CA 1
ATOM 2747 C C . PHE A 1 335 ? 24.040 -6.595 -36.928 1.00 94.44 335 PHE A C 1
ATOM 2749 O O . PHE A 1 335 ? 24.935 -7.174 -37.538 1.00 94.44 335 PHE A O 1
ATOM 2756 N N . LEU A 1 336 ? 22.837 -6.396 -37.474 1.00 93.81 336 LEU A N 1
ATOM 2757 C CA . LEU A 1 336 ? 22.474 -6.872 -38.813 1.00 93.81 336 LEU A CA 1
ATOM 2758 C C . LEU A 1 336 ? 23.358 -6.246 -39.901 1.00 93.81 336 LEU A C 1
ATOM 2760 O O . LEU A 1 336 ? 23.745 -6.923 -40.853 1.00 93.81 336 LEU A O 1
ATOM 2764 N N . SER A 1 337 ? 23.730 -4.970 -39.752 1.00 91.81 337 SER A N 1
ATOM 2765 C CA . SER A 1 337 ? 24.655 -4.304 -40.676 1.00 91.81 337 SER A CA 1
ATOM 2766 C C . SER A 1 337 ? 26.062 -4.910 -40.634 1.00 91.81 337 SER A C 1
ATOM 2768 O O . SER A 1 337 ? 26.715 -5.027 -41.672 1.00 91.81 337 SER A O 1
ATOM 2770 N N . PHE A 1 338 ? 26.514 -5.329 -39.448 1.00 93.75 338 PHE A N 1
ATOM 2771 C CA . PHE A 1 338 ? 27.784 -6.018 -39.261 1.00 93.75 338 PHE A CA 1
ATOM 2772 C C . PHE A 1 338 ? 27.736 -7.428 -39.856 1.00 93.75 338 PHE A C 1
ATOM 2774 O O . PHE A 1 338 ? 28.607 -7.772 -40.649 1.00 93.75 338 PHE A O 1
ATOM 2781 N N . LEU A 1 339 ? 26.683 -8.194 -39.554 1.00 95.88 339 LEU A N 1
ATOM 2782 C CA . LEU A 1 339 ? 26.481 -9.546 -40.071 1.00 95.88 339 LEU A CA 1
ATOM 2783 C C . LEU A 1 339 ? 26.432 -9.562 -41.603 1.00 95.88 339 LEU A C 1
ATOM 2785 O O . LEU A 1 339 ? 27.090 -10.383 -42.230 1.00 95.88 339 LEU A O 1
ATOM 2789 N N . LYS A 1 340 ? 25.723 -8.607 -42.220 1.00 95.38 340 LYS A N 1
ATOM 2790 C CA . LYS A 1 340 ? 25.683 -8.469 -43.681 1.00 95.38 340 LYS A CA 1
ATOM 2791 C C . LYS A 1 340 ? 27.074 -8.249 -44.276 1.00 95.38 340 LYS A C 1
ATOM 2793 O O . LYS A 1 340 ? 27.391 -8.852 -45.294 1.00 95.38 340 LYS A O 1
ATOM 2798 N N . ARG A 1 341 ? 27.889 -7.386 -43.659 1.00 93.31 341 ARG A N 1
ATOM 2799 C CA . ARG A 1 341 ? 29.251 -7.113 -44.134 1.00 93.31 341 ARG A CA 1
ATOM 2800 C C . ARG A 1 341 ? 30.149 -8.337 -43.979 1.00 93.31 341 ARG A C 1
ATOM 2802 O O . ARG A 1 341 ? 30.827 -8.697 -44.926 1.00 93.31 341 ARG A O 1
ATOM 2809 N N . TYR A 1 342 ? 30.077 -9.004 -42.829 1.00 94.94 342 TYR A N 1
ATOM 2810 C CA . TYR A 1 342 ? 30.809 -10.242 -42.572 1.00 94.94 342 TYR A CA 1
ATOM 2811 C C . TYR A 1 342 ? 30.483 -11.327 -43.609 1.00 94.94 342 TYR A C 1
ATOM 2813 O O . TYR A 1 342 ? 31.390 -11.926 -44.177 1.00 94.94 342 TYR A O 1
ATOM 2821 N N . LEU A 1 343 ? 29.196 -11.517 -43.921 1.00 95.88 343 LEU A N 1
ATOM 2822 C CA . LEU A 1 343 ? 28.764 -12.467 -44.948 1.00 95.88 343 LEU A CA 1
ATOM 2823 C C . LEU A 1 343 ? 29.260 -12.077 -46.350 1.00 95.88 343 LEU A C 1
ATOM 2825 O O . LEU A 1 343 ? 29.703 -12.944 -47.096 1.00 95.88 343 LEU A O 1
ATOM 2829 N N . GLN A 1 344 ? 29.237 -10.788 -46.709 1.00 95.75 344 GLN A N 1
ATOM 2830 C CA . GLN A 1 344 ? 29.775 -10.312 -47.992 1.00 95.75 344 GLN A CA 1
ATOM 2831 C C . GLN A 1 344 ? 31.284 -10.541 -48.116 1.00 95.75 344 GLN A C 1
ATOM 2833 O O . GLN A 1 344 ? 31.747 -10.950 -49.176 1.00 95.75 344 GLN A O 1
ATOM 2838 N N . ASP A 1 345 ? 32.038 -10.305 -47.045 1.00 94.44 345 ASP A N 1
ATOM 2839 C CA . ASP A 1 345 ? 33.484 -10.519 -47.034 1.00 94.44 345 ASP A CA 1
ATOM 2840 C C . ASP A 1 345 ? 33.819 -12.026 -47.092 1.00 94.44 345 ASP A C 1
ATOM 2842 O O . ASP A 1 345 ? 34.778 -12.404 -47.752 1.00 94.44 345 ASP A O 1
ATOM 2846 N N . SER A 1 346 ? 32.992 -12.899 -46.494 1.00 93.88 346 SER A N 1
ATOM 2847 C CA . SER A 1 346 ? 33.193 -14.361 -46.510 1.00 93.88 346 SER A CA 1
ATOM 2848 C C . SER A 1 346 ? 32.911 -15.054 -47.848 1.00 93.88 346 SER A C 1
ATOM 2850 O O . SER A 1 346 ? 33.408 -16.149 -48.068 1.00 93.88 346 SER A O 1
ATOM 2852 N N . VAL A 1 347 ? 32.107 -14.445 -48.727 1.00 93.38 347 VAL A N 1
ATOM 2853 C CA . VAL A 1 347 ? 31.775 -14.997 -50.059 1.00 93.38 347 VAL A CA 1
ATOM 2854 C C . VAL A 1 347 ? 32.820 -14.606 -51.115 1.00 93.38 347 VAL A C 1
ATOM 2856 O O . VAL A 1 347 ? 32.884 -15.218 -52.174 1.00 93.38 347 VAL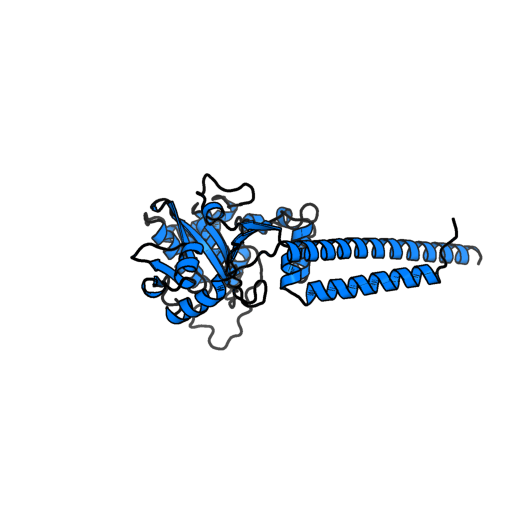 A O 1
ATOM 2859 N N . ASN A 1 348 ? 33.642 -13.590 -50.837 1.00 83.88 348 ASN A N 1
ATOM 2860 C CA . ASN A 1 348 ? 34.701 -13.120 -51.737 1.00 83.88 348 ASN A CA 1
ATOM 2861 C C . ASN A 1 348 ? 36.077 -13.758 -51.446 1.00 83.88 348 ASN A C 1
ATOM 2863 O O . ASN A 1 348 ? 37.088 -13.266 -51.949 1.00 83.88 348 ASN A O 1
ATOM 2867 N N . ILE A 1 349 ? 36.111 -14.809 -50.623 1.00 66.44 349 ILE A N 1
ATOM 2868 C CA . ILE A 1 349 ? 37.273 -15.660 -50.320 1.00 66.44 349 ILE A CA 1
ATOM 2869 C C . ILE A 1 349 ? 36.989 -17.026 -50.933 1.00 66.44 349 ILE A C 1
ATOM 2871 O O . ILE A 1 349 ? 37.914 -17.580 -51.564 1.00 66.44 349 ILE A O 1
#

Foldseek 3Di:
DDDDDPVNLVVVLVVLVVLLVVLVCCCVVPQLLVCLQQAAEDEDQDCVVVADFPVGADPLFDAAAQDPLLVVLCVVCCVVPVPPPFPVVSLLSLLQVLLVLQADPVPPPPPDDAAAQDDAFLVSSSVSSNVVHHDDAQVNSQLVSLSSCNNVGWDKWKKKQQFPVASDDLIHIWMWTQGVVVNDTATARSPLQKWKDFPPHGDDLVRVLCCLQVPVVPRMDIDGSYPNHDDPVVVSVSSSGRSLKMKIKRYSNRNVCRQLCQQAPVCSVVCVVLVPDPPSSSSVNSSVRHDHIHIYINDDPSHHDCVVSSVVSNVSVVVSVVSVVVSVVSVVVVVVVVVVVVVVVVVVD